Protein AF-A0A8R1E163-F1 (afdb_monomer)

Structure (mmCIF, N/CA/C/O backbone):
data_AF-A0A8R1E163-F1
#
_entry.id   AF-A0A8R1E163-F1
#
loop_
_atom_site.group_PDB
_atom_site.id
_atom_site.type_symbol
_atom_site.label_atom_id
_atom_site.label_alt_id
_atom_site.label_comp_id
_atom_site.label_asym_id
_atom_site.label_entity_id
_atom_site.label_seq_id
_atom_site.pdbx_PDB_ins_code
_atom_site.Cartn_x
_atom_site.Cartn_y
_atom_site.Cartn_z
_atom_site.occupancy
_atom_site.B_iso_or_equiv
_atom_site.auth_seq_id
_atom_site.auth_comp_id
_atom_site.auth_asym_id
_atom_site.auth_atom_id
_atom_site.pdbx_PDB_model_num
ATOM 1 N N . MET A 1 1 ? 19.065 4.114 -21.365 1.00 81.62 1 MET A N 1
ATOM 2 C CA . MET A 1 1 ? 19.667 2.771 -21.205 1.00 81.62 1 MET A CA 1
ATOM 3 C C . MET A 1 1 ? 21.085 2.785 -21.767 1.00 81.62 1 MET A C 1
ATOM 5 O O . MET A 1 1 ? 21.295 3.406 -22.798 1.00 81.62 1 MET A O 1
ATOM 9 N N . GLN A 1 2 ? 22.058 2.151 -21.101 1.00 85.06 2 GLN A N 1
ATOM 10 C CA . GLN A 1 2 ? 23.440 2.041 -21.594 1.00 85.06 2 GLN A CA 1
ATOM 11 C C . GLN A 1 2 ? 23.715 0.605 -22.049 1.00 85.06 2 GLN A C 1
ATOM 13 O O . GLN A 1 2 ? 23.438 -0.336 -21.310 1.00 85.06 2 GLN A O 1
ATOM 18 N N . THR A 1 3 ? 24.252 0.441 -23.257 1.00 85.94 3 THR A N 1
ATOM 19 C CA . THR A 1 3 ? 24.539 -0.866 -23.863 1.00 85.94 3 THR A CA 1
ATOM 20 C C . THR A 1 3 ? 25.921 -0.877 -24.502 1.00 85.94 3 THR A C 1
ATOM 22 O O . THR A 1 3 ? 26.308 0.079 -25.170 1.00 85.94 3 THR A O 1
ATOM 25 N N . ASN A 1 4 ? 26.659 -1.968 -24.298 1.00 89.50 4 ASN A N 1
ATOM 26 C CA . ASN A 1 4 ? 27.913 -2.230 -24.997 1.00 89.50 4 ASN A CA 1
ATOM 27 C C . ASN A 1 4 ? 27.590 -3.088 -26.215 1.00 89.50 4 ASN A C 1
ATOM 29 O O . ASN A 1 4 ? 27.136 -4.222 -26.059 1.00 89.50 4 ASN A O 1
ATOM 33 N N . VAL A 1 5 ? 27.804 -2.549 -27.409 1.00 87.62 5 VAL A N 1
ATOM 34 C CA . VAL A 1 5 ? 27.461 -3.224 -28.660 1.00 87.62 5 VAL A CA 1
ATOM 35 C C . VAL A 1 5 ? 28.627 -3.208 -29.639 1.00 87.62 5 VAL A C 1
ATOM 37 O O . VAL A 1 5 ? 29.526 -2.373 -29.563 1.00 87.62 5 VAL A O 1
ATOM 40 N N . TRP A 1 6 ? 28.609 -4.179 -30.545 1.00 90.50 6 TRP A N 1
ATOM 41 C CA . TRP A 1 6 ? 29.617 -4.381 -31.581 1.00 90.50 6 TRP A CA 1
ATOM 42 C C . TRP A 1 6 ? 28.892 -4.363 -32.931 1.00 90.50 6 TRP A C 1
ATOM 44 O O . TRP A 1 6 ? 28.583 -5.429 -33.474 1.00 90.50 6 TRP A O 1
ATOM 54 N N . PRO A 1 7 ? 28.498 -3.174 -33.429 1.00 89.25 7 PRO A N 1
ATOM 55 C CA . PRO A 1 7 ? 27.831 -3.054 -34.717 1.00 89.25 7 PRO A CA 1
ATOM 56 C C . PRO A 1 7 ? 28.708 -3.673 -35.802 1.00 89.25 7 PRO A C 1
ATOM 58 O O . PRO A 1 7 ? 29.856 -3.285 -35.989 1.00 89.25 7 PRO A O 1
ATOM 61 N N . THR A 1 8 ? 28.165 -4.672 -36.490 1.00 91.50 8 THR A N 1
ATOM 62 C CA . THR A 1 8 ? 28.863 -5.368 -37.570 1.00 91.50 8 THR A CA 1
ATOM 63 C C . THR A 1 8 ? 28.396 -4.783 -38.890 1.00 91.50 8 THR A C 1
ATOM 65 O O . THR A 1 8 ? 27.262 -5.012 -39.303 1.00 91.50 8 THR A O 1
ATOM 68 N N . MET A 1 9 ? 29.262 -4.006 -39.531 1.00 91.56 9 MET A N 1
ATOM 69 C CA . MET A 1 9 ? 28.992 -3.367 -40.814 1.00 91.56 9 MET A CA 1
ATOM 70 C C . MET A 1 9 ? 29.734 -4.117 -41.911 1.00 91.56 9 MET A C 1
ATOM 72 O O . MET A 1 9 ? 30.942 -4.336 -41.810 1.00 91.56 9 MET A O 1
ATOM 76 N N . LYS A 1 10 ? 29.000 -4.506 -42.955 1.00 94.19 10 LYS A N 1
ATOM 77 C CA . LYS A 1 10 ? 29.550 -5.126 -44.157 1.00 94.19 10 LYS A CA 1
ATOM 78 C C . LYS A 1 10 ? 29.045 -4.372 -45.381 1.00 94.19 10 LYS A C 1
ATOM 80 O O . LYS A 1 10 ? 27.839 -4.206 -45.536 1.00 94.19 10 LYS A O 1
ATOM 85 N N . TRP A 1 11 ? 29.958 -3.932 -46.232 1.00 95.25 11 TRP A N 1
ATOM 86 C CA . TRP A 1 11 ? 29.644 -3.317 -47.522 1.00 95.25 11 TRP A CA 1
ATOM 87 C C . TRP A 1 11 ? 30.667 -3.765 -48.567 1.00 95.25 11 TRP A C 1
ATOM 89 O O . TRP A 1 11 ? 31.650 -4.420 -48.225 1.00 95.25 11 TRP A O 1
ATOM 99 N N . ASN A 1 12 ? 30.419 -3.458 -49.838 1.00 95.19 12 ASN A N 1
ATOM 100 C CA . ASN A 1 12 ? 31.335 -3.765 -50.933 1.00 95.19 12 ASN A CA 1
ATOM 101 C C . ASN A 1 12 ? 31.800 -2.453 -51.577 1.00 95.19 12 ASN A C 1
ATOM 103 O O . ASN A 1 12 ? 30.969 -1.600 -51.894 1.00 95.19 12 ASN A O 1
ATOM 107 N N . ASP A 1 13 ? 33.111 -2.289 -51.736 1.00 95.00 13 ASP A N 1
ATOM 108 C CA . ASP A 1 13 ? 33.732 -1.146 -52.401 1.00 95.00 13 ASP A CA 1
ATOM 109 C C . ASP A 1 13 ? 34.501 -1.630 -53.636 1.00 95.00 13 ASP A C 1
ATOM 111 O O . ASP A 1 13 ? 35.469 -2.389 -53.546 1.00 95.00 13 ASP A O 1
ATOM 115 N N . TYR A 1 14 ? 34.063 -1.179 -54.812 1.00 93.00 14 TYR A N 1
ATOM 116 C CA . TYR A 1 14 ? 34.656 -1.568 -56.089 1.00 93.00 14 TYR A CA 1
ATOM 117 C C . TYR A 1 14 ? 36.073 -1.009 -56.289 1.00 93.00 14 TYR A C 1
ATOM 119 O O . TYR A 1 14 ? 36.818 -1.537 -57.110 1.00 93.00 14 TYR A O 1
ATOM 127 N N . GLN A 1 15 ? 36.462 0.046 -55.562 1.00 93.50 15 GLN A N 1
ATOM 128 C CA . GLN A 1 15 ? 37.801 0.639 -55.656 1.00 93.50 15 GLN A CA 1
ATOM 129 C C . GLN A 1 15 ? 38.855 -0.163 -54.884 1.00 93.50 15 GLN A C 1
ATOM 131 O O . GLN A 1 15 ? 40.047 -0.022 -55.145 1.00 93.50 15 GLN A O 1
ATOM 136 N N . MET A 1 16 ? 38.422 -1.012 -53.950 1.00 92.75 16 MET A N 1
ATOM 137 C CA . MET A 1 16 ? 39.281 -1.804 -53.068 1.00 92.75 16 MET A CA 1
ATOM 138 C C . MET A 1 16 ? 39.412 -3.260 -53.538 1.00 92.75 16 MET A C 1
ATOM 140 O O . MET A 1 16 ? 39.571 -4.167 -52.726 1.00 92.75 16 MET A O 1
ATOM 144 N N . GLN A 1 17 ? 39.335 -3.493 -54.850 1.00 94.38 17 GLN A N 1
ATOM 145 C CA . GLN A 1 17 ? 39.504 -4.810 -55.467 1.00 94.38 17 GLN A CA 1
ATOM 146 C C . GLN A 1 17 ? 40.918 -4.964 -56.027 1.00 94.38 17 GLN A C 1
ATOM 148 O O . GLN A 1 17 ? 41.455 -4.042 -56.641 1.00 94.38 17 GLN A O 1
ATOM 153 N N . TRP A 1 18 ? 41.519 -6.138 -55.843 1.00 94.38 18 TRP A N 1
ATOM 154 C CA . TRP A 1 18 ? 42.817 -6.472 -56.432 1.00 94.38 18 TRP A CA 1
ATOM 155 C C . TRP A 1 18 ? 42.900 -7.961 -56.763 1.00 94.38 18 TRP A C 1
ATOM 157 O O . TRP A 1 18 ? 42.183 -8.782 -56.186 1.00 94.38 18 TRP A O 1
ATOM 167 N N . ASP A 1 19 ? 43.791 -8.321 -57.686 1.00 95.31 19 ASP A N 1
ATOM 168 C CA . ASP A 1 19 ? 44.101 -9.720 -57.969 1.00 95.31 19 ASP A CA 1
ATOM 169 C C . ASP A 1 19 ? 45.178 -10.214 -56.984 1.00 95.31 19 ASP A C 1
ATOM 171 O O . ASP A 1 19 ? 46.298 -9.696 -56.988 1.00 95.31 19 ASP A O 1
ATOM 175 N N . PRO A 1 20 ? 44.898 -11.221 -56.131 1.00 95.69 20 PRO A N 1
ATOM 176 C CA . PRO A 1 20 ? 45.897 -11.774 -55.221 1.00 95.69 20 PRO A CA 1
ATOM 177 C C . PRO A 1 20 ? 47.155 -12.290 -55.930 1.00 95.69 20 PRO A C 1
ATOM 179 O O . PRO A 1 20 ? 48.213 -12.342 -55.309 1.00 95.69 20 PRO A O 1
ATOM 182 N N . THR A 1 21 ? 47.069 -12.686 -57.204 1.00 95.12 21 THR A N 1
ATOM 183 C CA . THR A 1 21 ? 48.228 -13.199 -57.951 1.00 95.12 21 THR A CA 1
ATOM 184 C C . THR A 1 21 ? 49.280 -12.124 -58.233 1.00 95.12 21 THR A C 1
ATOM 186 O O . THR A 1 21 ? 50.464 -12.449 -58.311 1.00 95.12 21 THR A O 1
ATOM 189 N N . GLU A 1 22 ? 48.883 -10.850 -58.290 1.00 94.62 22 GLU A N 1
ATOM 190 C CA . GLU A 1 22 ? 49.790 -9.711 -58.488 1.00 94.62 22 GLU A CA 1
ATOM 191 C C . GLU A 1 22 ? 50.466 -9.253 -57.183 1.00 94.62 22 GLU A C 1
ATOM 193 O O . GLU A 1 22 ? 51.502 -8.588 -57.215 1.00 94.62 22 GLU A O 1
ATOM 198 N N . PHE A 1 23 ? 49.914 -9.642 -56.028 1.00 92.94 23 PHE A N 1
ATOM 199 C CA . PHE A 1 23 ? 50.329 -9.183 -54.699 1.00 92.94 23 PHE A CA 1
ATOM 200 C C . PHE A 1 23 ? 50.666 -10.349 -53.758 1.00 92.94 23 PHE A C 1
ATOM 202 O O . PHE A 1 23 ? 50.176 -10.406 -52.632 1.00 92.94 23 PHE A O 1
ATOM 209 N N . ASP A 1 24 ? 51.489 -11.296 -54.219 1.00 92.44 24 ASP A N 1
ATOM 210 C CA . ASP A 1 24 ? 52.037 -12.403 -53.405 1.00 92.44 24 ASP A CA 1
ATOM 211 C C . ASP A 1 24 ? 50.968 -13.239 -52.662 1.00 92.44 24 ASP A C 1
ATOM 213 O O . ASP A 1 24 ? 51.139 -13.690 -51.531 1.00 92.44 24 ASP A O 1
ATOM 217 N N . GLY A 1 25 ? 49.798 -13.417 -53.281 1.00 93.44 25 GLY A N 1
ATOM 218 C CA . GLY A 1 25 ? 48.688 -14.187 -52.723 1.00 93.44 25 GLY A CA 1
ATOM 219 C C . GLY A 1 25 ? 47.929 -13.500 -51.582 1.00 93.44 25 GLY A C 1
ATOM 220 O O . GLY A 1 25 ? 47.121 -14.159 -50.921 1.00 93.44 25 GLY A O 1
ATOM 221 N N . ILE A 1 26 ? 48.139 -12.202 -51.335 1.00 94.81 26 ILE A N 1
ATOM 222 C CA . ILE A 1 26 ? 47.440 -11.459 -50.278 1.00 94.81 26 ILE A CA 1
ATOM 223 C C . ILE A 1 26 ? 45.947 -11.365 -50.612 1.00 94.81 26 ILE A C 1
ATOM 225 O O . ILE A 1 26 ? 45.551 -10.757 -51.602 1.00 94.81 26 ILE A O 1
ATOM 229 N N . ARG A 1 27 ? 45.100 -11.951 -49.758 1.00 93.56 27 ARG A N 1
ATOM 230 C CA . ARG A 1 27 ? 43.632 -11.953 -49.921 1.00 93.56 27 ARG A CA 1
ATOM 231 C C . ARG A 1 27 ? 42.898 -10.975 -49.018 1.00 93.56 27 ARG A C 1
ATOM 233 O O . ARG A 1 27 ? 41.779 -10.595 -49.333 1.00 93.56 27 ARG A O 1
ATOM 240 N N . THR A 1 28 ? 43.503 -10.598 -47.897 1.00 95.44 28 THR A N 1
ATOM 241 C CA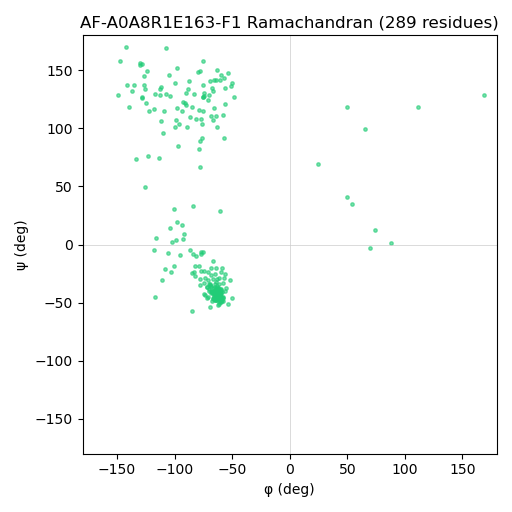 . THR A 1 28 ? 42.879 -9.726 -46.901 1.00 95.44 28 THR A CA 1
ATOM 242 C C . THR A 1 28 ? 43.898 -8.759 -46.334 1.00 95.44 28 THR A C 1
ATOM 244 O O . THR A 1 28 ? 44.999 -9.177 -45.969 1.00 95.44 28 THR A O 1
ATOM 247 N N . ILE A 1 29 ? 43.507 -7.502 -46.171 1.00 95.12 29 ILE A N 1
ATOM 248 C CA . ILE A 1 29 ? 44.323 -6.468 -45.537 1.00 95.12 29 ILE A CA 1
ATOM 249 C C . ILE A 1 29 ? 43.528 -5.776 -44.428 1.00 95.12 29 ILE A C 1
ATOM 251 O O . ILE A 1 29 ? 42.298 -5.779 -44.418 1.00 95.12 29 ILE A O 1
ATOM 255 N N . ARG A 1 30 ? 44.238 -5.199 -43.455 1.00 95.88 30 ARG A N 1
ATOM 256 C CA . ARG A 1 30 ? 43.641 -4.372 -42.399 1.00 95.88 30 ARG A CA 1
ATOM 257 C C . ARG A 1 30 ? 44.034 -2.933 -42.639 1.00 95.88 30 ARG A C 1
ATOM 259 O O . ARG A 1 30 ? 45.214 -2.604 -42.536 1.00 95.88 30 ARG A O 1
ATOM 266 N N . VAL A 1 31 ? 43.051 -2.097 -42.931 1.00 95.06 31 VAL A N 1
ATOM 267 C CA . VAL A 1 31 ? 43.278 -0.696 -43.270 1.00 95.06 31 VAL A CA 1
ATOM 268 C C . VAL A 1 31 ? 42.726 0.191 -42.150 1.00 95.06 31 VAL A C 1
ATOM 270 O O . VAL A 1 31 ? 41.638 -0.085 -41.631 1.00 95.06 31 VAL A O 1
ATOM 273 N N . PRO A 1 32 ? 43.469 1.226 -41.726 1.00 95.00 32 PRO A N 1
ATOM 274 C CA . PRO A 1 32 ? 42.953 2.236 -40.816 1.00 95.00 32 PRO A CA 1
ATOM 275 C C . PRO A 1 32 ? 41.690 2.934 -41.366 1.00 95.00 32 PRO A C 1
ATOM 277 O O . PRO A 1 32 ? 41.603 3.185 -42.571 1.00 95.00 32 PRO A O 1
ATOM 280 N N . PRO A 1 33 ? 40.715 3.265 -40.502 1.00 91.00 33 PRO A N 1
ATOM 281 C CA . PRO A 1 33 ? 39.429 3.844 -40.900 1.00 91.00 33 PRO A CA 1
ATOM 282 C C . PRO A 1 33 ? 39.535 5.235 -41.552 1.00 91.00 33 PRO A C 1
ATOM 284 O O . PRO A 1 33 ? 38.637 5.634 -42.276 1.00 91.00 33 PRO A O 1
ATOM 287 N N . ASP A 1 34 ? 40.631 5.968 -41.346 1.00 91.50 34 ASP A N 1
ATOM 288 C CA . ASP A 1 34 ? 40.903 7.282 -41.952 1.00 91.50 34 ASP A CA 1
ATOM 289 C C . ASP A 1 34 ? 41.362 7.212 -43.421 1.00 91.50 34 ASP A C 1
ATOM 291 O O . ASP A 1 34 ? 41.501 8.244 -44.079 1.00 91.50 34 ASP A O 1
ATOM 295 N N . LYS A 1 35 ? 41.636 6.008 -43.938 1.00 92.44 35 LYS A N 1
ATOM 296 C CA . LYS A 1 35 ? 42.145 5.779 -45.303 1.00 92.44 35 LYS A CA 1
ATOM 297 C C . LYS A 1 35 ? 41.106 5.213 -46.260 1.00 92.44 35 LYS A C 1
ATOM 299 O O . LYS A 1 35 ? 41.394 5.083 -47.447 1.00 92.44 35 LYS A O 1
ATOM 304 N N . VAL A 1 36 ? 39.935 4.856 -45.749 1.00 93.06 36 VAL A N 1
ATOM 305 C CA . VAL A 1 36 ? 38.862 4.220 -46.509 1.00 93.06 36 VAL A CA 1
ATOM 306 C C . VAL A 1 36 ? 37.557 4.957 -46.262 1.00 93.06 36 VAL A C 1
ATOM 308 O O . VAL A 1 36 ? 37.385 5.598 -45.228 1.00 93.06 36 VAL A O 1
ATOM 311 N N . TRP A 1 37 ? 36.633 4.879 -47.213 1.00 92.81 37 TRP A N 1
ATOM 312 C CA . TRP A 1 37 ? 35.284 5.380 -46.993 1.00 92.81 37 TRP A CA 1
ATOM 313 C C . TRP A 1 37 ? 34.554 4.493 -45.971 1.00 92.81 37 TRP A C 1
ATOM 315 O O . TRP A 1 37 ? 34.706 3.270 -45.984 1.00 92.81 37 TRP A O 1
ATOM 325 N N . LEU A 1 38 ? 33.774 5.112 -45.083 1.00 91.25 38 LEU A N 1
ATOM 326 C CA . LEU A 1 38 ? 32.988 4.437 -44.051 1.00 91.25 38 LEU A CA 1
ATOM 327 C C . LEU A 1 38 ? 31.522 4.880 -44.131 1.00 91.25 38 LEU A C 1
ATOM 329 O O . LEU A 1 38 ? 31.263 6.053 -44.406 1.00 91.25 38 LEU A O 1
ATOM 333 N N . PRO A 1 39 ? 30.563 3.984 -43.845 1.00 89.31 39 PRO A N 1
ATOM 334 C CA . PRO A 1 39 ? 29.166 4.364 -43.708 1.00 89.31 39 PRO A CA 1
ATOM 335 C C . PRO A 1 39 ? 28.914 5.077 -42.369 1.00 89.31 39 PRO A C 1
ATOM 337 O O . PRO A 1 39 ? 29.197 4.538 -41.296 1.00 89.31 39 PRO A O 1
ATOM 340 N N . ASP A 1 40 ? 28.306 6.262 -42.429 1.00 85.38 40 ASP A N 1
ATOM 341 C CA . ASP A 1 40 ? 27.919 7.044 -41.251 1.00 85.38 40 ASP A CA 1
ATOM 342 C C . ASP A 1 40 ? 26.620 6.499 -40.632 1.00 85.38 40 ASP A C 1
ATOM 344 O O . ASP A 1 40 ? 25.520 6.996 -40.879 1.00 85.38 40 ASP A O 1
ATOM 348 N N . ILE A 1 41 ? 26.736 5.444 -39.822 1.00 83.56 41 ILE A N 1
ATOM 349 C CA . ILE A 1 41 ? 25.610 4.858 -39.081 1.00 83.56 41 ILE A CA 1
ATOM 350 C C . ILE A 1 41 ? 25.613 5.393 -37.647 1.00 83.56 41 ILE A C 1
ATOM 352 O O . ILE A 1 41 ? 26.539 5.144 -36.873 1.00 83.56 41 ILE A O 1
ATOM 356 N N . VAL A 1 42 ? 24.546 6.104 -37.276 1.00 84.19 42 VAL A N 1
ATOM 357 C CA . VAL A 1 42 ? 24.406 6.750 -35.963 1.00 84.19 42 VAL A CA 1
ATOM 358 C C . VAL A 1 42 ? 23.143 6.305 -35.232 1.00 84.19 42 VAL A C 1
ATOM 360 O O . VAL A 1 42 ? 22.112 6.009 -35.835 1.00 84.19 42 VAL A O 1
ATOM 363 N N . LEU A 1 43 ? 23.210 6.288 -33.899 1.00 82.62 43 LEU A N 1
ATOM 364 C CA . LEU A 1 43 ? 22.052 6.012 -33.055 1.00 82.62 43 LEU A CA 1
ATOM 365 C C . LEU A 1 43 ? 21.150 7.249 -32.978 1.00 82.62 43 LEU A C 1
ATOM 367 O O . LEU A 1 43 ? 21.491 8.217 -32.301 1.00 82.62 43 LEU A O 1
ATOM 371 N N . PHE A 1 44 ? 19.984 7.205 -33.623 1.00 81.44 44 PHE A N 1
ATOM 372 C CA . PHE A 1 44 ? 19.049 8.336 -33.635 1.00 81.44 44 PHE A CA 1
ATOM 373 C C . PHE A 1 44 ? 18.508 8.682 -32.239 1.00 81.44 44 PHE A C 1
ATOM 375 O O . PHE A 1 44 ? 18.466 9.846 -31.855 1.00 81.44 44 PHE A O 1
ATOM 382 N N . ASN A 1 45 ? 18.142 7.676 -31.439 1.00 81.88 45 ASN A N 1
ATOM 383 C CA . ASN A 1 45 ? 17.595 7.877 -30.095 1.00 81.88 45 ASN A CA 1
ATOM 384 C C . ASN A 1 45 ? 18.683 8.048 -29.021 1.00 81.88 45 ASN A C 1
ATOM 386 O O . ASN A 1 45 ? 18.502 7.605 -27.891 1.00 81.88 45 ASN A O 1
ATOM 390 N N . ASN A 1 46 ? 19.824 8.648 -29.347 1.00 81.62 46 ASN A N 1
ATOM 391 C CA . ASN A 1 46 ? 20.899 8.864 -28.385 1.00 81.62 46 ASN A CA 1
ATOM 392 C C . ASN A 1 46 ? 20.497 9.878 -27.297 1.00 81.62 46 ASN A C 1
ATOM 394 O O . ASN A 1 46 ? 19.953 10.939 -27.592 1.00 81.62 46 ASN A O 1
ATOM 398 N N . ALA A 1 47 ? 20.785 9.560 -26.036 1.00 78.31 47 ALA A N 1
ATOM 399 C CA . ALA A 1 47 ? 20.519 10.422 -24.884 1.00 78.31 47 ALA A CA 1
ATOM 400 C C . ALA A 1 47 ? 21.638 11.446 -24.618 1.00 78.31 47 ALA A C 1
ATOM 402 O O . ALA A 1 47 ? 21.380 12.487 -24.022 1.00 78.31 47 ALA A O 1
ATOM 403 N N . ASP A 1 48 ? 22.870 11.159 -25.055 1.00 77.50 48 ASP A N 1
ATOM 404 C CA . ASP A 1 48 ? 24.070 11.945 -24.717 1.00 77.50 48 ASP A CA 1
ATOM 405 C C . ASP A 1 48 ? 24.438 12.995 -25.784 1.00 77.50 48 ASP A C 1
ATOM 407 O O . ASP A 1 48 ? 25.344 13.798 -25.573 1.00 77.50 48 ASP A O 1
ATOM 411 N N . GLY A 1 49 ? 23.791 12.978 -26.957 1.00 71.12 49 GLY A N 1
ATOM 412 C CA . GLY A 1 49 ? 24.079 13.895 -28.073 1.00 71.12 49 GLY A CA 1
ATOM 413 C C . GLY A 1 49 ? 25.428 13.677 -28.784 1.00 71.12 49 GLY A C 1
ATOM 414 O O . GLY A 1 49 ? 25.700 14.342 -29.780 1.00 71.12 49 GLY A O 1
ATOM 415 N N . ASN A 1 50 ? 26.263 12.739 -28.320 1.00 73.31 50 ASN A N 1
ATOM 416 C CA . ASN A 1 50 ? 27.495 12.321 -28.994 1.00 73.31 50 ASN A CA 1
ATOM 417 C C . ASN A 1 50 ? 27.248 11.066 -29.842 1.00 73.31 50 ASN A C 1
ATOM 419 O O . ASN A 1 50 ? 27.134 9.965 -29.305 1.00 73.31 50 ASN A O 1
ATOM 423 N N . TYR A 1 51 ? 27.144 11.245 -31.157 1.00 71.88 51 TYR A N 1
ATOM 424 C CA . TYR A 1 51 ? 26.795 10.186 -32.110 1.00 71.88 51 TYR A CA 1
ATOM 425 C C . TYR A 1 51 ? 27.992 9.365 -32.608 1.00 71.88 51 TYR A C 1
ATOM 427 O O . TYR A 1 51 ? 27.799 8.403 -33.347 1.00 71.88 51 TYR A O 1
ATOM 435 N N . LEU A 1 52 ? 29.217 9.734 -32.224 1.00 71.81 52 LEU A N 1
ATOM 436 C CA . LEU A 1 52 ? 30.426 9.068 -32.696 1.00 71.81 52 LEU A CA 1
ATOM 437 C C . LEU A 1 52 ? 30.686 7.761 -31.936 1.00 71.81 52 LEU A C 1
ATOM 439 O O . LEU A 1 52 ? 30.397 7.628 -30.745 1.00 71.81 52 LEU A O 1
ATOM 443 N N . VAL A 1 53 ? 31.284 6.798 -32.638 1.00 69.00 53 VAL A N 1
ATOM 444 C CA . VAL A 1 53 ? 31.753 5.533 -32.059 1.00 69.00 53 VAL A CA 1
ATOM 445 C C . VAL A 1 53 ? 32.874 5.776 -31.048 1.00 69.00 53 VAL A C 1
ATOM 447 O O . VAL A 1 53 ? 33.742 6.624 -31.246 1.00 69.00 53 VAL A O 1
ATOM 450 N N . SER A 1 54 ? 32.868 5.007 -29.953 1.00 74.12 54 SER A N 1
ATOM 451 C CA . SER A 1 54 ? 33.834 5.154 -28.854 1.00 74.12 54 SER A CA 1
ATOM 452 C C . SER A 1 54 ? 35.265 4.798 -29.266 1.00 74.12 54 SER A C 1
ATOM 454 O O . SER A 1 54 ? 36.216 5.343 -28.710 1.00 74.12 54 SER A O 1
ATOM 456 N N . PHE A 1 55 ? 35.424 3.887 -30.229 1.00 83.06 55 PHE A N 1
ATOM 457 C CA . PHE A 1 55 ? 36.720 3.486 -30.763 1.00 83.06 55 PHE A CA 1
ATOM 458 C C . PHE A 1 55 ? 36.601 3.076 -32.234 1.00 83.06 55 PHE A C 1
ATOM 460 O O . PHE A 1 55 ? 35.783 2.228 -32.590 1.00 83.06 55 PHE A O 1
ATOM 467 N N . TYR A 1 56 ? 37.457 3.647 -33.081 1.00 86.31 56 TYR A N 1
ATOM 468 C CA . TYR A 1 56 ? 37.528 3.322 -34.502 1.00 86.31 56 TYR A CA 1
ATOM 469 C C . TYR A 1 56 ? 38.506 2.159 -34.717 1.00 86.31 56 TYR A C 1
ATOM 471 O O . TYR A 1 56 ? 39.722 2.341 -34.698 1.00 86.31 56 TYR A O 1
ATOM 479 N N . SER A 1 57 ? 37.981 0.944 -34.890 1.00 90.75 57 SER A N 1
ATOM 480 C CA . SER A 1 57 ? 38.788 -0.233 -35.230 1.00 90.75 57 SER A CA 1
ATOM 481 C C . SER A 1 57 ? 39.225 -0.216 -36.697 1.00 90.75 57 SER A C 1
ATOM 483 O O . SER A 1 57 ? 38.546 0.374 -37.537 1.00 90.75 57 SER A O 1
ATOM 485 N N . ASN A 1 58 ? 40.296 -0.943 -37.025 1.00 94.75 58 ASN A N 1
ATOM 486 C CA . ASN A 1 58 ? 40.687 -1.174 -38.418 1.00 94.75 58 ASN A CA 1
ATOM 487 C C . ASN A 1 58 ? 39.575 -1.894 -39.195 1.00 94.75 58 ASN A C 1
ATOM 489 O O . ASN A 1 58 ? 38.885 -2.760 -38.646 1.00 94.75 58 ASN A O 1
ATOM 493 N N . VAL A 1 59 ? 39.447 -1.558 -40.476 1.00 95.06 59 VAL A N 1
ATOM 494 C CA . VAL A 1 59 ? 38.544 -2.221 -41.419 1.00 95.06 59 VAL A CA 1
ATOM 495 C C . VAL A 1 59 ? 39.277 -3.402 -42.042 1.00 95.06 59 VAL A C 1
ATOM 497 O O . VAL A 1 59 ? 40.439 -3.284 -42.440 1.00 95.06 59 VAL A O 1
ATOM 500 N N . VAL A 1 60 ? 38.619 -4.555 -42.098 1.00 96.06 60 VAL A N 1
ATOM 501 C CA . VAL A 1 60 ? 39.125 -5.729 -42.812 1.00 96.06 60 VAL A CA 1
ATOM 502 C C . VAL A 1 60 ? 38.612 -5.649 -44.241 1.00 96.06 60 VAL A C 1
ATOM 504 O O . VAL A 1 60 ? 37.404 -5.616 -44.450 1.00 96.06 60 VAL A O 1
ATOM 507 N N . VAL A 1 61 ? 39.525 -5.601 -45.204 1.00 96.44 61 VAL A N 1
ATOM 508 C CA . VAL A 1 61 ? 39.216 -5.523 -46.634 1.00 96.44 61 VAL A CA 1
ATOM 509 C C . VAL A 1 61 ? 39.649 -6.828 -47.288 1.00 96.44 61 VAL A C 1
ATOM 511 O O . VAL A 1 61 ? 40.784 -7.265 -47.089 1.00 96.44 61 VAL A O 1
ATOM 514 N N . GLU A 1 62 ? 38.756 -7.456 -48.041 1.00 96.44 62 GLU A N 1
ATOM 515 C CA . GLU A 1 62 ? 39.016 -8.647 -48.848 1.00 96.44 62 GLU A CA 1
ATOM 516 C C . GLU A 1 62 ? 39.273 -8.269 -50.314 1.00 96.44 62 GLU A C 1
ATOM 518 O O . GLU A 1 62 ? 38.751 -7.273 -50.805 1.00 96.44 62 GLU A O 1
ATOM 523 N N . HIS A 1 63 ? 40.055 -9.078 -51.032 1.00 94.75 63 HIS A N 1
ATOM 524 C CA . HIS A 1 63 ? 40.448 -8.825 -52.426 1.00 94.75 63 HIS A CA 1
ATOM 525 C C . HIS A 1 63 ? 39.269 -8.700 -53.410 1.00 94.75 63 HIS A C 1
ATOM 527 O O . HIS A 1 63 ? 39.408 -8.138 -54.494 1.00 94.75 63 HIS A O 1
ATOM 533 N N . THR A 1 64 ? 38.105 -9.230 -53.032 1.00 94.50 64 THR A N 1
ATOM 534 C CA . THR A 1 64 ? 36.822 -9.142 -53.746 1.00 94.50 64 THR A CA 1
ATOM 535 C C . THR A 1 64 ? 36.151 -7.767 -53.619 1.00 94.50 64 THR A C 1
ATOM 537 O O . THR A 1 64 ? 35.130 -7.525 -54.264 1.00 94.50 64 THR A O 1
ATOM 540 N N . GLY A 1 65 ? 36.700 -6.866 -52.797 1.00 92.62 65 GLY A N 1
ATOM 541 C CA . GLY A 1 65 ? 36.117 -5.565 -52.460 1.00 92.62 65 GLY A CA 1
ATOM 542 C C . GLY A 1 65 ? 35.170 -5.611 -51.258 1.00 92.62 65 GLY A C 1
ATOM 543 O O . GLY A 1 65 ? 34.611 -4.582 -50.886 1.00 92.62 65 GLY A O 1
ATOM 544 N N . ASP A 1 66 ? 34.979 -6.776 -50.630 1.00 96.19 66 ASP A N 1
ATOM 545 C CA . ASP A 1 66 ? 34.180 -6.905 -49.410 1.00 96.19 66 ASP A CA 1
ATOM 546 C C . ASP A 1 66 ? 34.906 -6.268 -48.215 1.00 96.19 66 ASP A C 1
ATOM 548 O O . ASP A 1 66 ? 36.032 -6.628 -47.866 1.00 96.19 66 ASP A O 1
ATOM 552 N N . MET A 1 67 ? 34.231 -5.331 -47.552 1.00 95.12 67 MET A N 1
ATOM 553 C CA . MET A 1 67 ? 34.732 -4.601 -46.391 1.00 95.12 67 MET A CA 1
ATOM 554 C C . MET A 1 67 ? 33.936 -4.985 -45.143 1.00 95.12 67 MET A C 1
ATOM 556 O O . MET A 1 67 ? 32.705 -5.019 -45.162 1.00 95.12 67 MET A O 1
ATOM 560 N N . LEU A 1 68 ? 34.636 -5.264 -44.043 1.00 95.12 68 LEU A N 1
ATOM 561 C CA . LEU A 1 68 ? 34.065 -5.603 -42.741 1.00 95.12 68 LEU A CA 1
ATOM 562 C C . LEU A 1 68 ? 34.609 -4.660 -41.667 1.00 95.12 68 LEU A C 1
ATOM 564 O O . LEU A 1 68 ? 35.815 -4.620 -41.405 1.00 95.12 68 LEU A O 1
ATOM 568 N N . TRP A 1 69 ? 33.707 -3.956 -40.988 1.00 94.44 69 TRP A N 1
ATOM 569 C CA . TRP A 1 69 ? 34.040 -3.048 -39.896 1.00 94.44 69 TRP A CA 1
ATOM 570 C C . TRP A 1 69 ? 33.206 -3.356 -38.653 1.00 94.44 69 TRP A C 1
ATOM 572 O O . TRP A 1 69 ? 31.979 -3.430 -38.715 1.00 94.44 69 TRP A O 1
ATOM 582 N N . VAL A 1 70 ? 33.888 -3.556 -37.520 1.00 93.00 70 VAL A N 1
ATOM 583 C CA . VAL A 1 70 ? 33.265 -3.917 -36.236 1.00 93.00 70 VAL A CA 1
ATOM 584 C C . VAL A 1 70 ? 33.845 -3.055 -35.106 1.00 93.00 70 VAL A C 1
ATOM 586 O O . VAL A 1 70 ? 34.670 -3.535 -34.321 1.00 93.00 70 VAL A O 1
ATOM 589 N N . PRO A 1 71 ? 33.469 -1.766 -35.022 1.00 92.12 71 PRO A N 1
ATOM 590 C CA . PRO A 1 71 ? 33.921 -0.893 -33.948 1.00 92.12 71 PRO A CA 1
ATOM 591 C C . PRO A 1 71 ? 33.174 -1.212 -32.642 1.00 92.12 71 PRO A C 1
ATOM 593 O O . PRO A 1 71 ? 31.954 -1.386 -32.662 1.00 92.12 71 PRO A O 1
ATOM 596 N N . PRO A 1 72 ? 33.846 -1.261 -31.480 1.00 90.69 72 PRO A N 1
ATOM 597 C CA . PRO A 1 72 ? 33.153 -1.358 -30.203 1.00 90.69 72 PRO A CA 1
ATOM 598 C C . PRO A 1 72 ? 32.526 -0.001 -29.847 1.00 90.69 72 PRO A C 1
ATOM 600 O O . PRO A 1 72 ? 33.199 1.035 -29.837 1.00 90.69 72 PRO A O 1
ATOM 603 N N . ALA A 1 73 ? 31.232 -0.009 -29.532 1.00 85.81 73 ALA A N 1
ATOM 604 C CA . ALA A 1 73 ? 30.464 1.192 -29.224 1.00 85.81 73 ALA A CA 1
ATOM 605 C C . ALA A 1 73 ? 29.741 1.065 -27.879 1.00 85.81 73 ALA A C 1
ATOM 607 O O . ALA A 1 73 ? 29.125 0.040 -27.574 1.00 85.81 73 ALA A O 1
ATOM 608 N N . VAL A 1 74 ? 29.778 2.136 -27.084 1.00 86.69 74 VAL A N 1
ATOM 609 C CA . VAL A 1 74 ? 28.913 2.287 -25.910 1.00 86.69 74 VAL A CA 1
ATOM 610 C C . VAL A 1 74 ? 27.749 3.189 -26.295 1.00 86.69 74 VAL A C 1
ATOM 612 O O . VAL A 1 74 ? 27.889 4.409 -26.347 1.00 86.69 74 VAL A O 1
ATOM 615 N N . TYR A 1 75 ? 26.592 2.591 -26.563 1.00 85.50 75 TYR A N 1
ATOM 616 C CA . TYR A 1 75 ? 25.387 3.334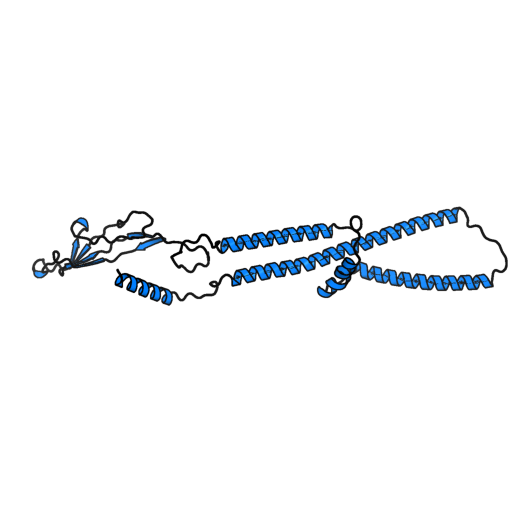 -26.903 1.00 85.50 75 TYR A CA 1
ATOM 617 C C . TYR A 1 75 ? 24.576 3.676 -25.663 1.00 85.50 75 TYR A C 1
ATOM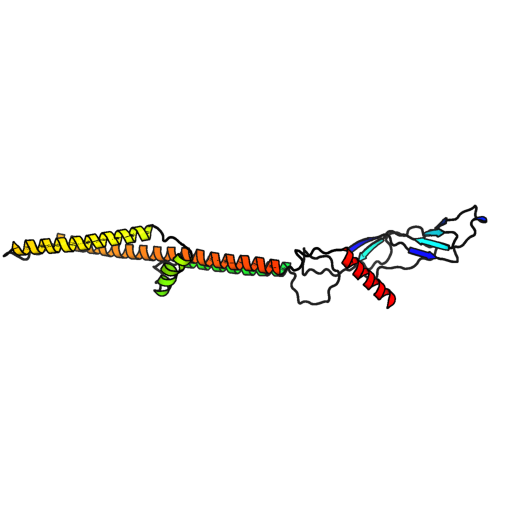 619 O O . TYR A 1 75 ? 24.259 2.811 -24.839 1.00 85.50 75 TYR A O 1
ATOM 627 N N . LYS A 1 76 ? 24.207 4.953 -25.561 1.00 85.75 76 LYS A N 1
ATOM 628 C CA . LYS A 1 76 ? 23.295 5.476 -24.549 1.00 85.75 76 LYS A CA 1
ATOM 629 C C . LYS A 1 76 ? 21.993 5.874 -25.227 1.00 85.75 76 LYS A C 1
ATOM 631 O O . LYS A 1 76 ? 21.884 6.962 -25.774 1.00 85.75 76 LYS A O 1
ATOM 636 N N . SER A 1 77 ? 21.009 4.984 -25.214 1.00 85.25 77 SER A N 1
ATOM 637 C CA . SER A 1 77 ? 19.699 5.248 -25.805 1.00 85.25 77 SER A CA 1
ATOM 638 C C . SER A 1 77 ? 18.753 5.927 -24.813 1.00 85.25 77 SER A C 1
ATOM 640 O O . SER A 1 77 ? 18.706 5.588 -23.624 1.00 85.25 77 SER A O 1
ATOM 642 N N . SER A 1 78 ? 17.967 6.871 -25.312 1.00 79.88 78 SER A N 1
ATOM 643 C CA . SER A 1 78 ? 16.790 7.435 -24.665 1.00 79.88 78 SER A CA 1
ATOM 644 C C . SER A 1 78 ? 15.656 6.423 -24.766 1.00 79.88 78 SER A C 1
ATOM 646 O O . SER A 1 78 ? 15.190 6.099 -25.857 1.00 79.88 78 SER A O 1
ATOM 648 N N . CYS A 1 79 ? 15.215 5.911 -23.622 1.00 74.75 79 CYS A N 1
ATOM 649 C CA . CYS A 1 79 ? 14.047 5.047 -23.511 1.00 74.75 79 CYS A CA 1
ATOM 650 C C . CYS A 1 79 ? 13.098 5.649 -22.475 1.00 74.75 79 CYS A C 1
ATOM 652 O O . CYS A 1 79 ? 13.534 6.059 -21.397 1.00 74.75 79 CYS A O 1
ATOM 654 N N . LEU A 1 80 ? 11.810 5.707 -22.802 1.00 63.66 80 LEU A N 1
ATOM 655 C CA . LEU A 1 80 ? 10.777 6.111 -21.854 1.00 63.66 80 LEU A CA 1
ATOM 656 C C . LEU A 1 80 ? 10.528 4.951 -20.884 1.00 63.66 80 LEU A C 1
ATOM 658 O O . LEU A 1 80 ? 10.325 3.820 -21.327 1.00 63.66 80 LEU A O 1
ATOM 662 N N . ILE A 1 81 ? 10.598 5.234 -19.583 1.00 62.75 81 ILE A N 1
ATOM 663 C CA . ILE A 1 81 ? 10.348 4.258 -18.517 1.00 62.75 81 ILE A CA 1
ATOM 664 C C . ILE A 1 81 ? 8.876 4.353 -18.129 1.00 62.75 81 ILE A C 1
ATOM 666 O O . ILE A 1 81 ? 8.425 5.426 -17.721 1.00 62.75 81 ILE A O 1
ATOM 670 N N . ASP A 1 82 ? 8.157 3.236 -18.224 1.00 56.19 82 ASP A N 1
ATOM 671 C CA . ASP A 1 82 ? 6.816 3.106 -17.663 1.00 56.19 82 ASP A CA 1
ATOM 672 C C . ASP A 1 82 ? 6.891 2.669 -16.200 1.00 56.19 82 ASP A C 1
ATOM 674 O O . ASP A 1 82 ? 7.277 1.550 -15.873 1.00 56.19 82 ASP A O 1
ATOM 678 N N . VAL A 1 83 ? 6.549 3.599 -15.309 1.00 60.59 83 VAL A N 1
ATOM 679 C CA . VAL A 1 83 ? 6.555 3.393 -13.856 1.00 60.59 83 VAL A CA 1
ATOM 680 C C . VAL A 1 83 ? 5.199 2.944 -13.323 1.00 60.59 83 VAL A C 1
ATOM 682 O O . VAL A 1 83 ? 5.038 2.845 -12.104 1.00 60.59 83 VAL A O 1
ATOM 685 N N . GLU A 1 84 ? 4.216 2.689 -14.193 1.00 58.28 84 GLU A N 1
ATOM 686 C CA . GLU A 1 84 ? 2.886 2.289 -13.754 1.00 58.28 84 GLU A CA 1
ATOM 687 C C . GLU A 1 84 ? 2.966 1.017 -12.911 1.00 58.28 84 GLU A C 1
ATOM 689 O O . GLU A 1 84 ? 2.505 1.049 -11.783 1.00 58.28 84 GLU A O 1
ATOM 694 N N . PHE A 1 85 ? 3.661 -0.039 -13.343 1.00 55.50 85 PHE A N 1
ATOM 695 C CA . PHE A 1 85 ? 3.709 -1.330 -12.630 1.00 55.50 85 PHE A CA 1
ATOM 696 C C . PHE A 1 85 ? 5.008 -1.612 -11.866 1.00 55.50 85 PHE A C 1
ATOM 698 O O . PHE A 1 85 ? 5.231 -2.742 -11.428 1.00 55.50 85 PHE A O 1
ATOM 705 N N . PHE A 1 86 ? 5.854 -0.602 -11.663 1.00 55.56 86 PHE A N 1
ATOM 706 C CA . PHE A 1 86 ? 7.110 -0.748 -10.924 1.00 55.56 86 PHE A CA 1
ATOM 707 C C . PHE A 1 86 ? 6.890 -1.426 -9.555 1.00 55.56 86 PHE A C 1
ATOM 709 O O . PHE A 1 86 ? 5.962 -1.026 -8.843 1.00 55.56 86 PHE A O 1
ATOM 716 N N . PRO A 1 87 ? 7.725 -2.391 -9.110 1.00 59.91 87 PRO A N 1
ATOM 717 C CA . PRO A 1 87 ? 8.918 -2.985 -9.735 1.00 59.91 87 PRO A CA 1
ATOM 718 C C . PRO A 1 87 ? 8.633 -4.277 -10.533 1.00 59.91 87 PRO A C 1
ATOM 720 O O . PRO A 1 87 ? 9.538 -5.080 -10.754 1.00 59.91 87 PRO A O 1
ATOM 723 N N . PHE A 1 88 ? 7.371 -4.543 -10.875 1.00 57.56 88 PHE A N 1
ATOM 724 C CA . PHE A 1 88 ? 6.945 -5.728 -11.630 1.00 57.56 88 PHE A CA 1
ATOM 725 C C . PHE A 1 88 ? 6.761 -5.425 -13.127 1.00 57.56 88 PHE A C 1
ATOM 727 O O . PHE A 1 88 ? 6.068 -6.154 -13.835 1.00 57.56 88 PHE A O 1
ATOM 734 N N . ASP A 1 89 ? 7.349 -4.336 -13.614 1.00 61.75 89 ASP A N 1
ATOM 735 C CA . ASP A 1 89 ? 7.317 -3.916 -15.005 1.00 61.75 89 ASP A CA 1
ATOM 736 C C . ASP A 1 89 ? 8.114 -4.890 -15.889 1.00 61.75 89 ASP A C 1
ATOM 738 O O . ASP A 1 89 ? 9.338 -4.998 -15.840 1.00 61.75 89 ASP A O 1
ATOM 742 N N . GLY A 1 90 ? 7.395 -5.636 -16.729 1.00 60.22 90 GLY A N 1
ATOM 743 C CA . GLY A 1 90 ? 7.967 -6.521 -17.740 1.00 60.22 90 GLY A CA 1
ATOM 744 C C . GLY A 1 90 ? 8.442 -5.740 -18.963 1.00 60.22 90 GLY A C 1
ATOM 745 O O . GLY A 1 90 ? 7.847 -5.883 -20.017 1.00 60.22 90 GLY A O 1
ATOM 746 N N . ASN A 1 91 ? 9.475 -4.904 -18.814 1.00 54.84 91 ASN A N 1
ATOM 747 C CA . ASN A 1 91 ? 10.238 -4.229 -19.881 1.00 54.84 91 ASN A CA 1
ATOM 748 C C . ASN A 1 91 ? 9.498 -4.026 -21.226 1.00 54.84 91 ASN A C 1
ATOM 750 O O . ASN A 1 91 ? 9.870 -4.620 -22.240 1.00 54.84 91 ASN A O 1
ATOM 754 N N . SER A 1 92 ? 8.496 -3.151 -21.268 1.00 47.34 92 SER A N 1
ATOM 755 C CA . SER A 1 92 ? 7.950 -2.622 -22.521 1.00 47.34 92 SER A CA 1
ATOM 756 C C . SER A 1 92 ? 8.291 -1.140 -22.608 1.00 47.34 92 SER A C 1
ATOM 758 O O . SER A 1 92 ? 7.758 -0.315 -21.872 1.00 47.34 92 SER A O 1
ATOM 760 N N . GLN A 1 93 ? 9.249 -0.817 -23.479 1.00 54.12 93 GLN A N 1
ATOM 761 C CA . GLN A 1 93 ? 9.555 0.561 -23.845 1.00 54.12 93 GLN A CA 1
ATOM 762 C C . GLN A 1 93 ? 8.350 1.157 -24.584 1.00 54.12 93 GLN A C 1
ATOM 764 O O . GLN A 1 93 ? 7.780 0.480 -25.437 1.00 54.12 93 GLN A O 1
ATOM 769 N N . ILE A 1 94 ? 8.076 2.438 -24.296 1.00 44.34 94 ILE A N 1
ATOM 770 C CA . ILE A 1 94 ? 7.151 3.396 -24.946 1.00 44.34 94 ILE A CA 1
ATOM 771 C C . ILE A 1 94 ? 5.932 3.758 -24.071 1.00 44.34 94 ILE A C 1
ATOM 773 O O . ILE A 1 94 ? 5.078 2.927 -23.788 1.00 44.34 94 ILE A O 1
ATOM 777 N N . LEU A 1 95 ? 5.826 5.051 -23.730 1.00 46.88 95 LEU A N 1
ATOM 778 C CA . LEU A 1 95 ? 4.598 5.703 -23.254 1.00 46.88 95 LEU A CA 1
ATOM 779 C C . LEU A 1 95 ? 3.994 6.571 -24.372 1.00 46.88 95 LEU A C 1
ATOM 781 O O . LEU A 1 95 ? 4.756 7.266 -25.053 1.00 46.88 95 LEU A O 1
ATOM 785 N N . PRO A 1 96 ? 2.657 6.692 -24.476 1.00 34.84 96 PRO A N 1
ATOM 786 C CA . PRO A 1 96 ? 2.036 7.952 -24.854 1.00 34.84 96 PRO A CA 1
ATOM 787 C C . PRO A 1 96 ? 2.020 8.914 -23.644 1.00 34.84 96 PRO A C 1
ATOM 789 O O . PRO A 1 96 ? 1.929 8.480 -22.493 1.00 34.84 96 PRO A O 1
ATOM 792 N N . PRO A 1 97 ? 2.095 10.237 -23.861 1.00 49.56 97 PRO A N 1
ATOM 793 C CA . PRO A 1 97 ? 2.098 11.204 -22.779 1.00 49.56 97 PRO A CA 1
ATOM 794 C C . PRO A 1 97 ? 0.677 11.353 -22.241 1.00 49.56 97 PRO A C 1
ATOM 796 O O . PRO A 1 97 ? -0.139 12.051 -22.837 1.00 49.56 97 PRO A O 1
ATOM 799 N N . THR A 1 98 ? 0.378 10.765 -21.087 1.00 39.84 98 THR A N 1
ATOM 800 C CA . THR A 1 98 ? -0.761 11.234 -20.295 1.00 39.84 98 THR A CA 1
ATOM 801 C C . THR A 1 98 ? -0.452 11.246 -18.810 1.00 39.84 98 THR A C 1
ATOM 803 O O . THR A 1 98 ? -0.224 10.229 -18.167 1.00 39.84 98 THR A O 1
ATOM 806 N N . SER A 1 99 ? -0.526 12.456 -18.277 1.00 44.91 99 SER A N 1
ATOM 807 C CA . SER A 1 99 ? -0.526 12.895 -16.886 1.00 44.91 99 SER A CA 1
ATOM 808 C C . SER A 1 99 ? -1.689 12.352 -16.032 1.00 44.91 99 SER A C 1
ATOM 810 O O . SER A 1 99 ? -2.125 13.025 -15.100 1.00 44.91 99 SER A O 1
ATOM 812 N N . SER A 1 100 ? -2.230 11.167 -16.328 1.00 52.47 100 SER A N 1
ATOM 813 C CA . SER A 1 100 ? -3.483 10.679 -15.730 1.00 52.47 100 SER A CA 1
ATOM 814 C C . SER A 1 100 ? -3.373 9.397 -14.904 1.00 52.47 100 SER A C 1
ATOM 816 O O . SER A 1 100 ? -4.362 9.026 -14.274 1.00 52.47 100 SER A O 1
ATOM 818 N N . THR A 1 101 ? -2.214 8.737 -14.833 1.00 52.72 101 THR A N 1
ATOM 819 C CA . THR A 1 101 ? -2.060 7.511 -14.033 1.00 52.72 101 THR A CA 1
ATOM 820 C C . THR A 1 101 ? -0.960 7.666 -12.980 1.00 52.72 101 THR A C 1
ATOM 822 O O . THR A 1 101 ? 0.213 7.886 -13.263 1.00 52.72 101 THR A O 1
ATOM 825 N N . ILE A 1 102 ? -1.372 7.628 -11.709 1.00 59.78 102 ILE A N 1
ATOM 826 C CA . ILE A 1 102 ? -0.477 7.616 -10.544 1.00 59.78 102 ILE A CA 1
ATOM 827 C C . ILE A 1 102 ? 0.283 6.274 -10.559 1.00 59.78 102 ILE A C 1
ATOM 829 O O . ILE A 1 102 ? -0.393 5.249 -10.677 1.00 59.78 102 ILE A O 1
ATOM 833 N N . PRO A 1 103 ? 1.626 6.242 -10.388 1.00 63.09 103 PRO A N 1
ATOM 834 C CA . PRO A 1 103 ? 2.397 4.996 -10.325 1.00 63.09 103 PRO A CA 1
ATOM 835 C C . PRO A 1 103 ? 1.763 4.023 -9.332 1.00 63.09 103 PRO A C 1
ATOM 837 O O . PRO A 1 103 ? 1.349 4.453 -8.250 1.00 63.09 103 PRO A O 1
ATOM 840 N N . LEU A 1 104 ? 1.696 2.725 -9.637 1.00 63.09 104 LEU A N 1
ATOM 841 C CA . LEU A 1 104 ? 1.011 1.759 -8.775 1.00 63.09 104 LEU A CA 1
ATOM 842 C C . LEU A 1 104 ? 1.603 1.810 -7.359 1.00 63.09 104 LEU A C 1
ATOM 844 O O . LEU A 1 104 ? 0.829 1.901 -6.412 1.00 63.09 104 LEU A O 1
ATOM 848 N N . MET A 1 105 ? 2.932 1.953 -7.201 1.00 64.62 105 MET A N 1
ATOM 849 C CA . MET A 1 105 ? 3.611 2.249 -5.915 1.00 64.62 105 MET A CA 1
ATOM 850 C C . MET A 1 105 ? 3.021 3.431 -5.145 1.00 64.62 105 MET A C 1
ATOM 852 O O . MET A 1 105 ? 2.736 3.315 -3.952 1.00 64.62 105 MET A O 1
ATOM 856 N N . ALA A 1 106 ? 2.747 4.546 -5.812 1.00 67.19 106 ALA A N 1
ATOM 857 C CA . ALA A 1 106 ? 2.093 5.688 -5.187 1.00 67.19 106 ALA A CA 1
ATOM 858 C C . ALA A 1 106 ? 0.606 5.415 -4.868 1.00 67.19 106 ALA A C 1
ATOM 860 O O . ALA A 1 106 ? 0.113 5.888 -3.843 1.00 67.19 106 ALA A O 1
ATOM 861 N N . LYS A 1 107 ? -0.095 4.583 -5.653 1.00 67.56 107 LYS A N 1
ATOM 862 C CA . LYS A 1 107 ? -1.450 4.094 -5.329 1.00 67.56 107 LYS A CA 1
ATOM 863 C C . LYS A 1 107 ? -1.455 3.178 -4.091 1.00 67.56 107 LYS A C 1
ATOM 865 O O . LYS A 1 107 ? -2.340 3.328 -3.247 1.00 67.56 107 LYS A O 1
ATOM 870 N N . TYR A 1 108 ? -0.460 2.297 -3.920 1.00 74.81 108 TYR A N 1
ATOM 871 C CA . TYR A 1 108 ? -0.293 1.474 -2.706 1.00 74.81 108 TYR A CA 1
ATOM 872 C C . TYR A 1 108 ? -0.014 2.339 -1.474 1.00 74.81 108 TYR A C 1
ATOM 874 O O . TYR A 1 108 ? -0.612 2.122 -0.418 1.00 74.81 108 TYR A O 1
ATOM 882 N N . LEU A 1 109 ? 0.877 3.326 -1.596 1.00 77.50 109 LEU A N 1
ATOM 883 C CA . LEU A 1 109 ? 1.215 4.229 -0.494 1.00 7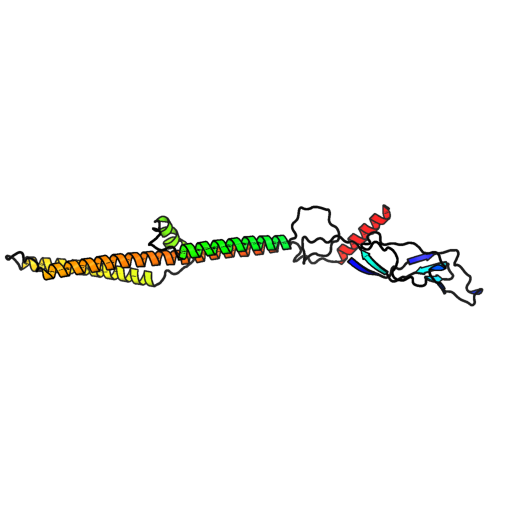7.50 109 LEU A CA 1
ATOM 884 C C . LEU A 1 109 ? 0.016 5.087 -0.084 1.00 77.50 109 LEU A C 1
ATOM 886 O O . LEU A 1 109 ? -0.252 5.225 1.108 1.00 77.50 109 LEU A O 1
ATOM 890 N N . LEU A 1 110 ? -0.752 5.597 -1.050 1.00 80.25 110 LEU A N 1
ATOM 891 C CA . LEU A 1 110 ? -1.971 6.355 -0.774 1.00 80.25 110 LEU A CA 1
ATOM 892 C C . LEU A 1 110 ? -3.030 5.487 -0.089 1.00 80.25 110 LEU A C 1
ATOM 894 O O . LEU A 1 110 ? -3.633 5.909 0.896 1.00 80.25 110 LEU A O 1
ATOM 898 N N . MET A 1 111 ? -3.231 4.259 -0.568 1.00 77.62 111 MET A N 1
ATOM 899 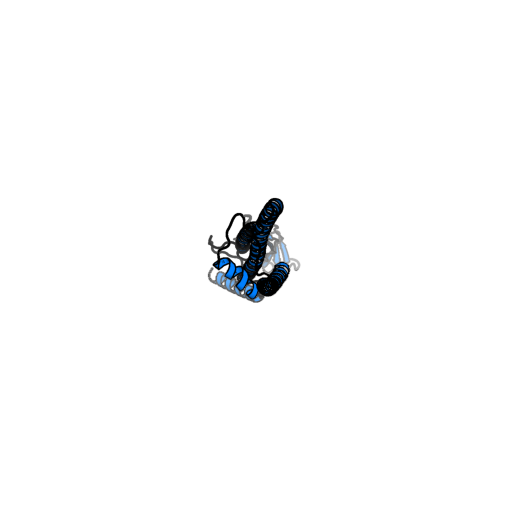C CA . MET A 1 111 ? -4.163 3.325 0.056 1.00 77.62 111 MET A CA 1
ATOM 900 C C . MET A 1 111 ? -3.724 2.994 1.490 1.00 77.62 111 MET A C 1
ATOM 902 O O . MET A 1 111 ? -4.530 3.079 2.414 1.00 77.62 111 MET A O 1
ATOM 906 N N . THR A 1 112 ? -2.436 2.714 1.703 1.00 82.19 112 THR A N 1
ATOM 907 C CA . THR A 1 112 ? -1.872 2.444 3.035 1.00 82.19 112 THR A CA 1
ATOM 908 C C . THR A 1 112 ? -2.035 3.644 3.966 1.00 82.19 112 THR A C 1
ATOM 910 O O . THR A 1 112 ? -2.368 3.480 5.138 1.00 82.19 112 THR A O 1
ATOM 913 N N . PHE A 1 113 ? -1.858 4.862 3.454 1.00 86.50 113 PHE A N 1
ATOM 914 C CA . PHE A 1 113 ? -2.086 6.090 4.208 1.00 86.50 113 PHE A CA 1
ATOM 915 C C . PHE A 1 113 ? -3.552 6.232 4.636 1.00 86.50 113 PHE A C 1
ATOM 917 O O . PHE A 1 113 ? -3.827 6.507 5.804 1.00 86.50 113 PHE A O 1
ATOM 924 N N . VAL A 1 114 ? -4.496 5.974 3.726 1.00 84.56 114 VAL A N 1
ATOM 925 C CA . VAL A 1 114 ? -5.933 5.964 4.040 1.00 84.56 114 VAL A CA 1
ATOM 926 C C . VAL A 1 114 ? -6.255 4.897 5.088 1.00 84.56 114 VAL A C 1
ATOM 928 O O . VAL A 1 114 ? -6.940 5.195 6.067 1.00 84.56 114 VAL A O 1
ATOM 931 N N . MET A 1 115 ? -5.718 3.682 4.945 1.00 83.44 115 MET A N 1
ATOM 932 C CA . MET A 1 115 ? -5.900 2.614 5.932 1.00 83.44 115 MET A CA 1
ATOM 933 C C . MET A 1 115 ? -5.347 3.000 7.301 1.00 83.44 115 MET A C 1
ATOM 935 O O . MET A 1 115 ? -6.018 2.797 8.308 1.00 83.44 115 MET A O 1
ATOM 939 N N . ASN A 1 116 ? -4.173 3.630 7.352 1.00 86.31 116 ASN A N 1
ATOM 940 C CA . ASN A 1 116 ? -3.582 4.110 8.596 1.00 86.31 116 ASN A CA 1
ATOM 941 C C . ASN A 1 116 ? -4.445 5.194 9.267 1.00 86.31 116 ASN A C 1
ATOM 943 O O . ASN A 1 116 ? -4.678 5.147 10.474 1.00 86.31 116 ASN A O 1
ATOM 947 N N . MET A 1 117 ? -5.004 6.129 8.493 1.00 89.81 117 MET A N 1
ATOM 948 C CA . MET A 1 117 ? -5.927 7.135 9.031 1.00 89.81 117 MET A CA 1
ATOM 949 C C . MET A 1 117 ? -7.178 6.497 9.642 1.00 89.81 117 MET A C 1
ATOM 951 O O . MET A 1 117 ? -7.599 6.886 10.733 1.00 89.81 117 MET A O 1
ATOM 955 N N . ILE A 1 118 ? -7.737 5.473 8.991 1.00 86.75 118 ILE A N 1
ATOM 956 C CA . ILE A 1 118 ? -8.863 4.704 9.535 1.00 86.75 118 ILE A CA 1
ATOM 957 C C . ILE A 1 118 ? -8.453 4.005 10.843 1.00 86.75 118 ILE A C 1
ATOM 959 O O . ILE A 1 118 ? -9.191 4.091 11.826 1.00 86.75 118 ILE A O 1
ATOM 963 N N . THR A 1 119 ? -7.268 3.389 10.907 1.00 86.31 119 THR A N 1
ATOM 964 C CA . THR A 1 119 ? -6.737 2.749 12.127 1.00 86.31 119 THR A CA 1
ATOM 965 C C . THR A 1 119 ? -6.627 3.726 13.296 1.00 86.31 119 THR A C 1
ATOM 967 O O . THR A 1 119 ? -7.027 3.413 14.422 1.00 86.31 119 THR A O 1
ATOM 970 N N . ILE A 1 120 ? -6.107 4.928 13.040 1.00 90.94 120 ILE A N 1
ATOM 971 C CA . ILE A 1 120 ? -5.951 5.967 14.062 1.00 90.94 120 ILE A CA 1
ATOM 972 C C . ILE A 1 120 ? -7.327 6.431 14.556 1.00 90.94 120 ILE A C 1
ATOM 974 O O . ILE A 1 120 ? -7.550 6.504 15.764 1.00 90.94 120 ILE A O 1
ATOM 978 N N . MET A 1 121 ? -8.279 6.674 13.651 1.00 88.69 121 MET A N 1
ATOM 979 C CA . MET A 1 121 ? -9.643 7.075 14.018 1.00 88.69 121 MET A CA 1
ATOM 980 C C . MET A 1 121 ? -10.350 6.008 14.859 1.00 88.69 121 MET A C 1
ATOM 982 O O . MET A 1 121 ? -10.939 6.327 15.893 1.00 88.69 121 MET A O 1
ATOM 986 N N . VAL A 1 122 ? -10.244 4.735 14.471 1.00 86.31 122 VAL A N 1
ATOM 987 C CA . VAL A 1 122 ? -10.779 3.603 15.243 1.00 86.31 122 VAL A CA 1
ATOM 988 C C . VAL A 1 122 ? -10.164 3.557 16.642 1.00 86.31 122 VAL A C 1
ATOM 990 O O . VAL A 1 122 ? -10.896 3.442 17.624 1.00 86.31 122 VAL A O 1
ATOM 993 N N . SER A 1 123 ? -8.846 3.731 16.755 1.00 88.62 123 SER A N 1
ATOM 994 C CA . SER A 1 123 ? -8.144 3.752 18.045 1.00 88.62 123 SER A CA 1
ATOM 995 C C . SER A 1 123 ? -8.643 4.881 18.953 1.00 88.62 123 SER A C 1
ATOM 997 O O . SER A 1 123 ? -8.925 4.653 20.129 1.00 88.62 123 SER A O 1
ATOM 999 N N . VAL A 1 124 ? -8.833 6.089 18.410 1.00 89.88 124 VAL A N 1
ATOM 1000 C CA . VAL A 1 124 ? -9.386 7.230 19.159 1.00 89.88 124 VAL A CA 1
ATOM 1001 C C . VAL A 1 124 ? -10.815 6.945 19.623 1.00 89.88 124 VAL A C 1
ATOM 1003 O O . VAL A 1 124 ? -11.155 7.236 20.770 1.00 89.88 124 VAL A O 1
ATOM 1006 N N . ILE A 1 125 ? -11.651 6.343 18.772 1.00 85.50 125 ILE A N 1
ATOM 1007 C CA . ILE A 1 125 ? -13.021 5.957 19.137 1.00 85.50 125 ILE A CA 1
ATOM 1008 C C . ILE A 1 125 ? -13.007 4.922 20.266 1.00 85.50 125 ILE A C 1
ATOM 1010 O O . ILE A 1 125 ? -13.742 5.091 21.240 1.00 85.50 125 ILE A O 1
ATOM 1014 N N . ILE A 1 126 ? -12.161 3.890 20.178 1.00 84.06 126 ILE A N 1
ATOM 1015 C CA . ILE A 1 126 ? -12.032 2.856 21.215 1.00 84.06 126 ILE A CA 1
ATOM 1016 C C . ILE A 1 126 ? -11.622 3.492 22.537 1.00 84.06 126 ILE A C 1
ATOM 1018 O O . ILE A 1 126 ? -12.276 3.255 23.548 1.00 84.06 126 ILE A O 1
ATOM 1022 N N . ILE A 1 127 ? -10.594 4.340 22.532 1.00 85.25 127 ILE A N 1
ATOM 1023 C CA . ILE A 1 127 ? -10.111 5.028 23.733 1.00 85.25 127 ILE A CA 1
ATOM 1024 C C . ILE A 1 127 ? -11.210 5.921 24.321 1.00 85.25 127 ILE A C 1
ATOM 1026 O O . ILE A 1 127 ? -11.487 5.858 25.520 1.00 85.25 127 ILE A O 1
ATOM 1030 N N . ASN A 1 128 ? -11.891 6.710 23.489 1.00 85.69 128 ASN A N 1
ATOM 1031 C CA . ASN A 1 128 ? -12.976 7.588 23.926 1.00 85.69 128 ASN A CA 1
ATOM 1032 C C . ASN A 1 128 ? -14.134 6.794 24.556 1.00 85.69 128 ASN A C 1
ATOM 1034 O O . ASN A 1 128 ? -14.668 7.170 25.597 1.00 85.69 128 ASN A O 1
ATOM 1038 N N . VAL A 1 129 ? -14.506 5.656 23.966 1.00 81.00 129 VAL A N 1
ATOM 1039 C CA . VAL A 1 129 ? -15.559 4.787 24.506 1.00 81.00 129 VAL A CA 1
ATOM 1040 C C . VAL A 1 129 ? -15.082 4.002 25.732 1.00 81.00 129 VAL A C 1
ATOM 1042 O O . VAL A 1 129 ? -15.863 3.788 26.652 1.00 81.00 129 VAL A O 1
ATOM 1045 N N . TYR A 1 130 ? -13.808 3.620 25.795 1.00 82.00 130 TYR A N 1
ATOM 1046 C CA . TYR A 1 130 ? -13.207 2.959 26.952 1.00 82.00 130 TYR A CA 1
ATOM 1047 C C . TYR A 1 130 ? -13.211 3.863 28.188 1.00 82.00 130 TYR A C 1
ATOM 1049 O O . TYR A 1 130 ? -13.530 3.409 29.289 1.00 82.00 130 TYR A O 1
ATOM 1057 N N . PHE A 1 131 ? -12.905 5.150 28.005 1.00 79.50 131 PHE A N 1
ATOM 1058 C CA . PHE A 1 131 ? -12.943 6.144 29.076 1.00 79.50 131 PHE A CA 1
ATOM 1059 C C . PHE A 1 131 ? -14.336 6.742 29.320 1.00 79.50 131 PHE A C 1
ATOM 1061 O O . PHE A 1 131 ? -14.529 7.424 30.330 1.00 79.50 131 PHE A O 1
ATOM 1068 N N . ARG A 1 132 ? -15.338 6.458 28.472 1.00 77.44 132 ARG A N 1
ATOM 1069 C CA . ARG A 1 132 ? -16.735 6.796 28.779 1.00 77.44 132 ARG A CA 1
ATOM 1070 C C . ARG A 1 132 ? -17.197 6.004 29.998 1.00 77.44 132 ARG A C 1
ATOM 1072 O O . ARG A 1 132 ? -17.373 4.790 29.963 1.00 77.44 132 ARG A O 1
ATOM 1079 N N . GLY A 1 133 ? -17.400 6.730 31.092 1.00 67.50 133 GLY A N 1
ATOM 1080 C CA . GLY A 1 133 ? -17.927 6.208 32.343 1.00 67.50 133 GLY A CA 1
ATOM 1081 C C . GLY A 1 133 ? -19.367 6.662 32.612 1.00 67.50 133 GLY A C 1
ATOM 1082 O O . GLY A 1 133 ? -19.871 7.588 31.977 1.00 67.50 133 GLY A O 1
ATOM 1083 N N . PRO A 1 134 ? -20.024 6.068 33.621 1.00 60.97 134 PRO A N 1
ATOM 1084 C CA . PRO A 1 134 ? -21.396 6.408 34.007 1.00 60.97 134 PRO A CA 1
ATOM 1085 C C . PRO A 1 134 ? -21.557 7.827 34.577 1.00 60.97 134 PRO A C 1
ATOM 1087 O O . PRO A 1 134 ? -22.677 8.308 34.685 1.00 60.97 134 PRO A O 1
ATOM 1090 N N . ALA A 1 135 ? -20.457 8.501 34.932 1.00 64.06 135 ALA A N 1
ATOM 1091 C CA . ALA A 1 135 ? -20.484 9.866 35.455 1.00 64.06 135 ALA A CA 1
ATOM 1092 C C . ALA A 1 135 ? -20.690 10.936 34.366 1.00 64.06 135 ALA A C 1
ATOM 1094 O O . ALA A 1 135 ? -21.132 12.034 34.682 1.00 64.06 135 ALA A O 1
ATOM 1095 N N . THR A 1 136 ? -20.374 10.637 33.100 1.00 77.38 136 THR A N 1
ATOM 1096 C CA . THR A 1 136 ? -20.432 11.620 32.002 1.00 77.38 136 THR A CA 1
ATOM 1097 C C . THR A 1 136 ? -21.546 11.332 30.998 1.00 77.38 136 THR A C 1
ATOM 1099 O O . THR A 1 136 ? -22.103 12.268 30.432 1.00 77.38 136 THR A O 1
ATOM 1102 N N . HIS A 1 137 ? -21.914 10.060 30.789 1.00 77.31 137 HIS A N 1
ATOM 1103 C CA . HIS A 1 137 ? -22.964 9.672 29.843 1.00 77.31 137 HIS A CA 1
ATOM 1104 C C . HIS A 1 137 ? -23.912 8.601 30.397 1.00 77.31 137 HIS A C 1
ATOM 1106 O O . HIS A 1 137 ? -23.499 7.541 30.875 1.00 77.31 137 HIS A O 1
ATOM 1112 N N . ILE A 1 138 ? -25.214 8.844 30.232 1.00 80.06 138 ILE A N 1
ATOM 1113 C CA . ILE A 1 138 ? -26.271 7.866 30.503 1.00 80.06 138 ILE A CA 1
ATOM 1114 C C . ILE A 1 138 ? -26.413 6.961 29.278 1.00 80.06 138 ILE A C 1
ATOM 1116 O O . ILE A 1 138 ? -26.542 7.440 28.153 1.00 80.06 138 ILE A O 1
ATOM 1120 N N . MET A 1 13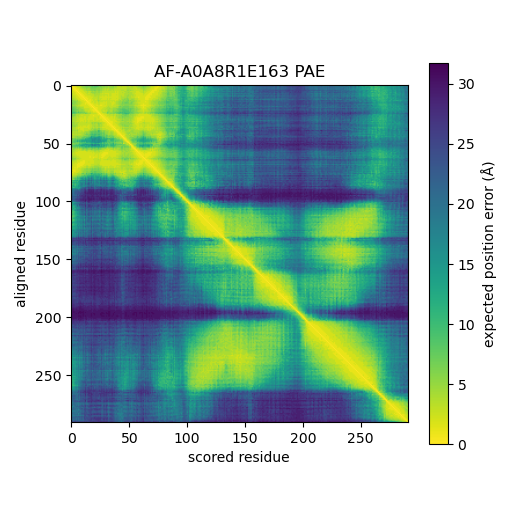9 ? -26.391 5.645 29.489 1.00 80.31 139 MET A N 1
ATOM 1121 C CA . MET A 1 139 ? -26.456 4.662 28.407 1.00 80.31 139 MET A CA 1
ATOM 1122 C C . MET A 1 139 ? -27.906 4.497 27.906 1.00 80.31 139 MET A C 1
ATOM 1124 O O . MET A 1 139 ? -28.750 4.013 28.670 1.00 80.31 139 MET A O 1
ATOM 1128 N N . PRO A 1 140 ? -28.215 4.848 26.643 1.00 84.38 140 PRO A N 1
ATOM 1129 C CA . PRO A 1 140 ? -29.563 4.714 26.097 1.00 84.38 140 PRO A CA 1
ATOM 1130 C C . PRO A 1 140 ? -30.030 3.253 26.056 1.00 84.38 140 PRO A C 1
ATOM 1132 O O . PRO A 1 140 ? -29.235 2.328 25.865 1.00 84.38 140 PRO A O 1
ATOM 1135 N N . ALA A 1 141 ? -31.341 3.029 26.176 1.00 84.38 141 ALA A N 1
ATOM 1136 C CA . ALA A 1 141 ? -31.922 1.681 26.208 1.00 84.38 141 ALA A CA 1
ATOM 1137 C C . ALA A 1 141 ? -31.661 0.871 24.921 1.00 84.38 141 ALA A C 1
ATOM 1139 O O . ALA A 1 141 ? -31.449 -0.345 24.973 1.00 84.38 141 ALA A O 1
ATOM 1140 N N . TRP A 1 142 ? -31.618 1.544 23.769 1.00 86.75 142 TRP A N 1
ATOM 1141 C CA . TRP A 1 142 ? -31.295 0.907 22.493 1.00 86.75 142 TRP A CA 1
ATOM 1142 C C . TRP A 1 142 ? -29.831 0.434 22.451 1.00 86.75 142 TRP A C 1
ATOM 1144 O O . TRP A 1 142 ? -29.576 -0.701 22.053 1.00 86.75 142 TRP A O 1
ATOM 1154 N N . VAL A 1 143 ? -28.884 1.228 22.980 1.00 86.00 143 VAL A N 1
ATOM 1155 C CA . VAL A 1 143 ? -27.457 0.855 23.080 1.00 86.00 143 VAL A CA 1
ATOM 1156 C C . VAL A 1 143 ? -27.300 -0.386 23.952 1.00 86.00 143 VAL A C 1
ATOM 1158 O O . VAL A 1 143 ? -26.594 -1.320 23.581 1.00 86.00 143 VAL A O 1
ATOM 1161 N N . LYS A 1 144 ? -28.017 -0.454 25.082 1.00 85.00 144 LYS A N 1
ATOM 1162 C CA . LYS A 1 144 ? -28.015 -1.647 25.944 1.00 85.00 144 LYS A CA 1
ATOM 1163 C C . LYS A 1 144 ? -28.498 -2.888 25.205 1.00 85.00 144 LYS A C 1
ATOM 1165 O O . LYS A 1 144 ? -27.948 -3.965 25.394 1.00 85.00 144 LYS A O 1
ATOM 1170 N N . THR A 1 145 ? -29.510 -2.755 24.359 1.00 84.44 145 THR A N 1
ATOM 1171 C CA . THR A 1 145 ? -30.066 -3.903 23.637 1.00 84.44 145 THR A CA 1
ATOM 1172 C C . THR A 1 145 ? -29.101 -4.401 22.560 1.00 84.44 145 THR A C 1
ATOM 1174 O O . THR A 1 145 ? -28.827 -5.597 22.495 1.00 84.44 145 THR A O 1
ATOM 1177 N N . ILE A 1 146 ? -28.509 -3.497 21.780 1.00 86.88 146 ILE A N 1
ATOM 1178 C CA . ILE A 1 146 ? -27.570 -3.871 20.715 1.00 86.88 146 ILE A CA 1
ATOM 1179 C C . ILE A 1 146 ? -26.263 -4.424 21.303 1.00 86.88 146 ILE A C 1
ATOM 1181 O O . ILE A 1 146 ? -25.878 -5.550 20.992 1.00 86.88 146 ILE A O 1
ATOM 1185 N N . PHE A 1 147 ? -25.609 -3.681 22.200 1.00 83.50 147 PHE A N 1
ATOM 1186 C CA . PHE A 1 147 ? -24.264 -4.021 22.681 1.00 83.50 147 PHE A CA 1
ATOM 1187 C C . PHE A 1 147 ? -24.232 -5.056 23.807 1.00 83.50 147 PHE A C 1
ATOM 1189 O O . PHE A 1 147 ? -23.245 -5.775 23.922 1.00 83.50 147 PHE A O 1
ATOM 1196 N N . LEU A 1 148 ? -25.282 -5.170 24.631 1.00 80.88 148 LEU A N 1
ATOM 1197 C CA . LEU A 1 148 ? -25.297 -6.136 25.743 1.00 80.88 148 LEU A CA 1
ATOM 1198 C C . LEU A 1 148 ? -26.083 -7.415 25.440 1.00 80.88 148 LEU A C 1
ATOM 1200 O O . LEU A 1 148 ? -25.896 -8.395 26.159 1.00 80.88 148 LEU A O 1
ATOM 1204 N N . LYS A 1 149 ? -26.973 -7.428 24.435 1.00 80.56 149 LYS A N 1
ATOM 1205 C CA . LYS A 1 149 ? -27.785 -8.617 24.110 1.00 80.56 149 LYS A CA 1
ATOM 1206 C C . LYS A 1 149 ? -27.520 -9.186 22.722 1.00 80.56 149 LYS A C 1
ATOM 1208 O O . LYS A 1 149 ? -27.404 -10.397 22.610 1.00 80.56 149 LYS A O 1
ATOM 1213 N N . PHE A 1 150 ? -27.446 -8.352 21.686 1.00 83.25 150 PHE A N 1
ATOM 1214 C CA . PHE A 1 150 ? -27.333 -8.838 20.307 1.00 83.25 150 PHE A CA 1
ATOM 1215 C C . PHE A 1 150 ? -25.881 -9.136 19.900 1.00 83.25 150 PHE A C 1
ATOM 1217 O O . PHE A 1 150 ? -25.552 -10.269 19.558 1.00 83.25 150 PHE A O 1
ATOM 1224 N N . LEU A 1 151 ? -24.988 -8.149 19.997 1.00 82.31 151 LEU A N 1
ATOM 1225 C CA . LEU A 1 151 ? -23.600 -8.265 19.529 1.00 82.31 151 LEU A CA 1
ATOM 1226 C C . LEU A 1 151 ? -22.755 -9.349 20.228 1.00 82.31 151 LEU A C 1
ATOM 1228 O O . LEU A 1 151 ? -22.017 -10.043 19.531 1.00 82.31 151 LEU A O 1
ATOM 1232 N N . PRO A 1 152 ? -22.856 -9.575 21.553 1.00 79.94 152 PRO A N 1
ATOM 1233 C CA . PRO A 1 152 ? -22.097 -10.641 22.210 1.00 79.94 152 PRO A CA 1
ATOM 1234 C C . PRO A 1 152 ? -22.480 -12.040 21.713 1.00 79.94 152 PRO A C 1
ATOM 1236 O O . PRO A 1 152 ? -21.640 -12.932 21.705 1.00 79.94 152 PRO A O 1
ATOM 1239 N N . VAL A 1 153 ? -23.732 -12.229 21.277 1.00 79.50 153 VAL A N 1
ATOM 1240 C CA . VAL A 1 153 ? -24.215 -13.500 20.716 1.00 79.50 153 VAL A CA 1
ATOM 1241 C C . VAL A 1 153 ? -23.659 -13.707 19.311 1.00 79.50 153 VAL A C 1
ATOM 1243 O O . VAL A 1 153 ? -23.177 -14.793 19.008 1.00 79.50 153 VAL A O 1
ATOM 1246 N N . VAL A 1 154 ? -23.655 -12.654 18.486 1.00 83.19 154 VAL A N 1
ATOM 1247 C CA . VAL A 1 154 ? -23.070 -12.685 17.134 1.00 83.19 154 VAL A CA 1
ATOM 1248 C C . VAL A 1 154 ? -21.572 -12.994 17.184 1.00 83.19 154 VAL A C 1
ATOM 1250 O O . VAL A 1 154 ? -21.085 -13.798 16.397 1.00 83.19 154 VAL A O 1
ATOM 1253 N N . PHE A 1 155 ? -20.841 -12.403 18.132 1.00 78.00 155 PHE A N 1
ATOM 1254 C CA . PHE A 1 155 ? -19.392 -12.591 18.262 1.00 78.00 155 PHE A CA 1
ATOM 1255 C C . PHE A 1 155 ? -18.976 -13.732 19.201 1.00 78.00 155 PHE A C 1
ATOM 1257 O O . PHE A 1 155 ? -17.793 -13.844 19.519 1.00 78.00 155 PHE A O 1
ATOM 1264 N N . VAL A 1 156 ? -19.922 -14.566 19.658 1.00 77.19 156 VAL A N 1
ATOM 1265 C CA . VAL A 1 156 ? -19.681 -15.702 20.575 1.00 77.19 156 VAL A CA 1
ATOM 1266 C C . VAL A 1 156 ? -18.846 -15.282 21.797 1.00 77.19 156 VAL A C 1
ATOM 1268 O O . VAL A 1 156 ? -17.931 -15.966 22.255 1.00 77.19 156 VAL A O 1
ATOM 1271 N N . MET A 1 157 ? -19.139 -14.102 22.337 1.00 72.25 157 MET A N 1
ATOM 1272 C CA . MET A 1 157 ? -18.386 -13.527 23.440 1.00 72.25 157 MET A CA 1
ATOM 1273 C C . MET A 1 157 ? -19.016 -13.948 24.766 1.00 72.25 157 MET A C 1
ATOM 1275 O O . MET A 1 157 ? -20.191 -13.679 25.029 1.00 72.25 157 MET A O 1
ATOM 1279 N N . ARG A 1 158 ? -18.235 -14.606 25.631 1.00 66.19 158 ARG A N 1
ATOM 1280 C CA . ARG A 1 158 ? -18.684 -14.906 26.994 1.00 66.19 158 ARG A CA 1
ATOM 1281 C C . ARG A 1 158 ? -18.755 -13.616 27.803 1.00 66.19 158 ARG A C 1
ATOM 1283 O O . ARG A 1 158 ? -17.801 -12.842 27.861 1.00 66.19 158 ARG A O 1
ATOM 1290 N N . ARG A 1 159 ? -19.906 -13.400 28.436 1.00 67.88 159 ARG A N 1
ATOM 1291 C CA . ARG A 1 159 ? -20.109 -12.312 29.393 1.00 67.88 159 ARG A CA 1
ATOM 1292 C C . ARG A 1 159 ? -19.128 -12.485 30.570 1.00 67.88 159 ARG A C 1
ATOM 1294 O O . ARG A 1 159 ? -18.906 -13.623 30.976 1.00 67.88 159 ARG A O 1
ATOM 1301 N N . PRO A 1 160 ? -18.538 -11.409 31.121 1.00 66.38 160 PRO A N 1
ATOM 1302 C CA . PRO A 1 160 ? -17.612 -11.506 32.247 1.00 66.38 160 PRO A CA 1
ATOM 1303 C C . PRO A 1 160 ? -18.247 -12.212 33.454 1.00 66.38 160 PRO A C 1
ATOM 1305 O O . PRO A 1 160 ? -19.376 -11.904 33.844 1.00 66.38 160 PRO A O 1
ATOM 1308 N N . GLU A 1 161 ? -17.494 -13.138 34.061 1.00 62.22 161 GLU A N 1
ATOM 1309 C CA . GLU A 1 161 ? -17.960 -13.980 35.175 1.00 62.22 161 GLU A CA 1
ATOM 1310 C C . GLU A 1 161 ? -18.456 -13.178 36.386 1.00 62.22 161 GLU A C 1
ATOM 1312 O O . GLU A 1 161 ? -19.314 -13.661 37.125 1.00 62.22 161 GLU A O 1
ATOM 1317 N N . SER A 1 162 ? -17.935 -11.964 36.612 1.00 66.19 162 SER A N 1
ATOM 1318 C CA . SER A 1 162 ? -18.348 -11.106 37.730 1.00 66.19 162 SER A CA 1
ATOM 1319 C C . SER A 1 162 ? -19.839 -10.786 37.663 1.00 66.19 162 SER A C 1
ATOM 1321 O O . SER A 1 162 ? -20.548 -10.962 38.650 1.00 66.19 162 SER A O 1
ATOM 1323 N N . THR A 1 163 ? -20.345 -10.423 36.483 1.00 67.88 163 THR A N 1
ATOM 1324 C CA . THR A 1 163 ? -21.752 -10.067 36.284 1.00 67.88 163 THR A CA 1
ATOM 1325 C C . THR A 1 163 ? -22.676 -11.278 36.419 1.00 67.88 163 THR A C 1
ATOM 1327 O O . THR A 1 163 ? -23.807 -11.148 36.889 1.00 67.88 163 THR A O 1
ATOM 1330 N N . GLU A 1 164 ? -22.220 -12.464 36.012 1.00 71.19 164 GLU A N 1
ATOM 1331 C CA . GLU A 1 164 ? -22.988 -13.706 36.145 1.00 71.19 164 GLU A CA 1
ATOM 1332 C C . GLU A 1 164 ? -23.068 -14.157 37.609 1.00 71.19 164 GLU A C 1
ATOM 1334 O O . GLU A 1 164 ? -24.161 -14.407 38.123 1.00 71.19 164 GLU A O 1
ATOM 1339 N N . LYS A 1 165 ? -21.935 -14.134 38.323 1.00 77.12 165 LYS A N 1
ATOM 1340 C CA . LYS A 1 165 ? -21.863 -14.390 39.770 1.00 77.12 165 LYS A CA 1
ATOM 1341 C C . LYS A 1 165 ? -22.716 -13.399 40.563 1.00 77.12 165 LYS A C 1
ATOM 1343 O O . LYS A 1 165 ? -23.416 -13.795 41.494 1.00 77.12 165 LYS A O 1
ATOM 1348 N N . GLU A 1 166 ? -22.709 -12.125 40.184 1.00 75.56 166 GLU A N 1
ATOM 1349 C CA . GLU A 1 166 ? -23.492 -11.077 40.841 1.00 75.56 166 GLU A CA 1
ATOM 1350 C C . GLU A 1 166 ? -24.997 -11.200 40.549 1.00 75.56 166 GLU A C 1
ATOM 1352 O O . GLU A 1 166 ? -25.825 -11.005 41.441 1.00 75.56 166 GLU A O 1
ATOM 1357 N N . LEU A 1 167 ? -25.377 -11.611 39.333 1.00 76.50 167 LEU A N 1
ATOM 1358 C CA . LEU A 1 167 ? -26.764 -11.929 38.991 1.00 76.50 167 LEU A CA 1
ATOM 1359 C C . LEU A 1 167 ? -27.279 -13.132 39.792 1.00 76.50 167 LEU A C 1
ATOM 1361 O O . LEU A 1 167 ? -28.404 -13.097 40.296 1.00 76.50 167 LEU A O 1
ATOM 1365 N N . GLU A 1 168 ? -26.466 -14.177 39.939 1.00 82.00 168 GLU A N 1
ATOM 1366 C CA . GLU A 1 168 ? -26.787 -15.341 40.769 1.00 82.00 168 GLU A CA 1
ATOM 1367 C C . GLU A 1 168 ? -26.876 -14.977 42.255 1.00 82.00 168 GLU A C 1
ATOM 1369 O O . GLU A 1 168 ? -27.824 -15.380 42.936 1.00 82.00 168 GLU A O 1
ATOM 1374 N N . ARG A 1 169 ? -25.967 -14.130 42.753 1.00 83.00 169 ARG A N 1
ATOM 1375 C CA . ARG A 1 169 ? -26.030 -13.588 44.116 1.00 83.00 169 ARG A CA 1
ATOM 1376 C C . ARG A 1 169 ? -27.316 -12.790 44.340 1.00 83.00 169 ARG A C 1
ATOM 1378 O O . ARG A 1 169 ? -28.033 -13.060 45.297 1.00 83.00 169 ARG A O 1
ATOM 1385 N N . MET A 1 170 ? -27.691 -11.908 43.412 1.00 81.12 170 MET A N 1
ATOM 1386 C CA . MET A 1 170 ? -28.958 -11.169 43.476 1.00 81.12 170 MET A CA 1
ATOM 1387 C C . MET A 1 170 ? -30.191 -12.085 43.425 1.00 81.12 170 MET A C 1
ATOM 1389 O O . MET A 1 170 ? -31.191 -11.810 44.095 1.00 81.12 170 MET A O 1
ATOM 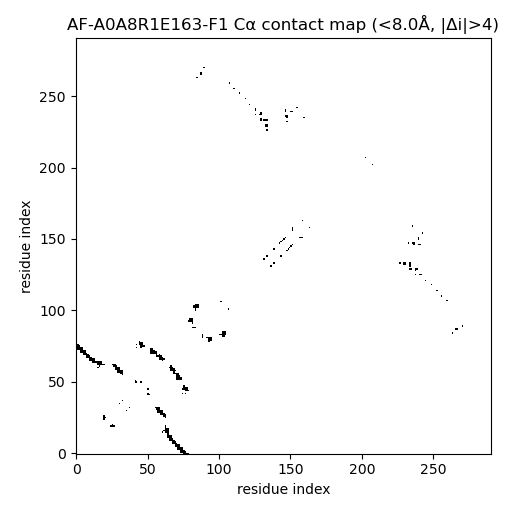1393 N N . LYS A 1 171 ? -30.165 -13.175 42.642 1.00 86.88 171 LYS A N 1
ATOM 1394 C CA . LYS A 1 171 ? -31.247 -14.177 42.629 1.00 86.88 171 LYS A CA 1
ATOM 1395 C C . LYS A 1 171 ? -31.351 -14.897 43.975 1.00 86.88 171 LYS A C 1
ATOM 1397 O O . LYS A 1 171 ? -32.471 -15.077 44.460 1.00 86.88 171 LYS A O 1
ATOM 1402 N N . ARG A 1 172 ? -30.218 -15.280 44.579 1.00 86.81 172 ARG A N 1
ATOM 1403 C CA . ARG A 1 172 ? -30.158 -15.882 45.922 1.00 86.81 172 ARG A CA 1
ATOM 1404 C C . ARG A 1 172 ? -30.693 -14.923 46.980 1.00 86.81 172 ARG A C 1
ATOM 1406 O O . ARG A 1 172 ? -31.656 -15.269 47.654 1.00 86.81 172 ARG A O 1
ATOM 1413 N N . GLU A 1 173 ? -30.203 -13.688 47.016 1.00 86.69 173 GLU A N 1
ATOM 1414 C CA . GLU A 1 173 ? -30.669 -12.659 47.953 1.00 86.69 173 GLU A CA 1
ATOM 1415 C C . GLU A 1 173 ? -32.166 -12.353 47.779 1.00 86.69 173 GLU A C 1
ATOM 1417 O O . GLU A 1 173 ? -32.890 -12.180 48.758 1.00 86.69 173 GLU A O 1
ATOM 1422 N N . LYS A 1 174 ? -32.696 -12.337 46.545 1.00 85.94 174 LYS A N 1
ATOM 1423 C CA . LYS A 1 174 ? -34.148 -12.203 46.313 1.00 85.94 174 LYS A CA 1
ATOM 1424 C C . LYS A 1 174 ? -34.940 -13.386 46.865 1.00 85.94 174 LYS A C 1
ATOM 1426 O O . LYS A 1 174 ? -36.025 -13.171 47.407 1.00 85.94 174 LYS A O 1
ATOM 1431 N N . ARG A 1 175 ? -34.446 -14.618 46.702 1.00 87.25 175 ARG A N 1
ATOM 1432 C CA . ARG A 1 175 ? -35.080 -15.820 47.272 1.00 87.25 175 ARG A CA 1
ATOM 1433 C C . ARG A 1 175 ? -35.055 -15.769 48.797 1.00 87.25 175 ARG A C 1
ATOM 1435 O O . ARG A 1 175 ? -36.095 -15.982 49.412 1.00 87.25 175 ARG A O 1
ATOM 1442 N N . GLU A 1 176 ? -33.926 -15.395 49.386 1.00 88.50 176 GLU A N 1
ATOM 1443 C CA . GLU A 1 176 ? -33.771 -15.234 50.832 1.00 88.50 176 GLU A CA 1
ATOM 1444 C C . GLU A 1 176 ? -34.676 -14.136 51.385 1.00 88.50 176 GLU A C 1
ATOM 1446 O O . GLU A 1 176 ? -35.417 -14.390 52.324 1.00 88.50 176 GLU A O 1
ATOM 1451 N N . ARG A 1 177 ? -34.735 -12.950 50.763 1.00 85.88 177 ARG A N 1
ATOM 1452 C CA . ARG A 1 177 ? -35.658 -11.878 51.180 1.00 85.88 177 ARG A CA 1
ATOM 1453 C C . ARG A 1 177 ? -37.122 -12.306 51.095 1.00 85.88 177 ARG A C 1
ATOM 1455 O O . ARG A 1 177 ? -37.912 -11.929 51.957 1.00 85.88 177 ARG A O 1
ATOM 1462 N N . ARG A 1 178 ? -37.509 -13.076 50.069 1.00 86.00 178 ARG A N 1
ATOM 1463 C CA . ARG A 1 178 ? -38.870 -13.635 49.957 1.00 86.00 178 ARG A CA 1
ATOM 1464 C C . ARG A 1 178 ? -39.146 -14.628 51.085 1.00 86.00 178 ARG A C 1
ATOM 1466 O O . ARG A 1 178 ? -40.170 -14.484 51.742 1.00 86.00 178 ARG A O 1
ATOM 1473 N N . SER A 1 179 ? -38.214 -15.550 51.334 1.00 89.50 179 SER A N 1
ATOM 1474 C CA . SER A 1 179 ? -38.279 -16.529 52.427 1.00 89.50 179 SER A CA 1
ATOM 1475 C C . SER A 1 179 ? -38.371 -15.850 53.799 1.00 89.50 179 SER A C 1
ATOM 1477 O O . SER A 1 179 ? -39.269 -16.136 54.589 1.00 89.50 179 SER A O 1
ATOM 1479 N N . MET A 1 180 ? -37.515 -14.861 54.046 1.00 87.44 180 MET A N 1
ATOM 1480 C CA . MET A 1 180 ? -37.463 -14.091 55.283 1.00 87.44 180 MET A CA 1
ATOM 1481 C C . MET A 1 180 ? -38.738 -13.272 55.485 1.00 87.44 180 MET A C 1
ATOM 1483 O O . MET A 1 180 ? -39.282 -13.272 56.580 1.00 87.44 180 MET A O 1
ATOM 1487 N N . ARG A 1 181 ? -39.292 -12.647 54.434 1.00 85.12 181 ARG A N 1
ATOM 1488 C CA . ARG A 1 181 ? -40.602 -11.975 54.512 1.00 85.12 181 ARG A CA 1
ATOM 1489 C C . ARG A 1 181 ? -41.729 -12.950 54.833 1.00 85.12 181 ARG A C 1
ATOM 1491 O O . ARG A 1 181 ? -42.577 -12.615 55.652 1.00 85.12 181 ARG A O 1
ATOM 1498 N N . SER A 1 182 ? -41.756 -14.139 54.225 1.00 85.56 182 SER A N 1
ATOM 1499 C CA . SER A 1 182 ? -42.754 -15.158 54.576 1.00 85.56 182 SER A CA 1
ATOM 1500 C C . SER A 1 182 ? -42.587 -15.655 56.012 1.00 85.56 182 SER A C 1
ATOM 1502 O O . SER A 1 182 ? -43.583 -15.771 56.723 1.00 85.56 182 SER A O 1
ATOM 1504 N N . ALA A 1 183 ? -41.354 -15.874 56.471 1.00 87.75 183 ALA A N 1
ATOM 1505 C CA . ALA A 1 183 ? -41.059 -16.281 57.841 1.00 87.75 183 ALA A CA 1
ATOM 1506 C C . ALA A 1 183 ? -41.477 -15.195 58.841 1.00 87.75 183 ALA A C 1
ATOM 1508 O O . ALA A 1 183 ? -42.219 -15.484 59.772 1.00 87.75 183 ALA A O 1
ATOM 1509 N N . LEU A 1 184 ? -41.104 -13.938 58.591 1.00 86.19 184 LEU A N 1
ATOM 1510 C CA . LEU A 1 184 ? -41.453 -12.783 59.415 1.00 86.19 184 LEU A CA 1
ATOM 1511 C C . LEU A 1 184 ? -42.974 -12.586 59.484 1.00 86.19 184 LEU A C 1
ATOM 1513 O O . LEU A 1 184 ? -43.525 -12.422 60.566 1.00 86.19 184 LEU A O 1
ATOM 1517 N N . LYS A 1 185 ? -43.677 -12.694 58.348 1.00 85.12 185 LYS A N 1
ATOM 1518 C CA . LYS A 1 185 ? -45.146 -12.615 58.291 1.00 85.12 185 LYS A CA 1
ATOM 1519 C C . LYS A 1 185 ? -45.811 -13.743 59.087 1.00 85.12 185 LYS A C 1
ATOM 1521 O O . LYS A 1 185 ? -46.818 -13.520 59.749 1.00 85.12 185 LYS A O 1
ATOM 1526 N N . THR A 1 186 ? -45.231 -14.942 59.056 1.00 84.69 186 THR A N 1
ATOM 1527 C CA . THR A 1 186 ? -45.702 -16.092 59.846 1.00 84.69 186 THR A CA 1
ATOM 1528 C C . THR A 1 186 ? -45.423 -15.896 61.340 1.00 84.69 186 THR A C 1
ATOM 1530 O O . THR A 1 186 ? -46.264 -16.237 62.168 1.00 84.69 186 THR A O 1
ATOM 1533 N N . PHE A 1 187 ? -44.275 -15.307 61.683 1.00 83.12 187 PHE A N 1
ATOM 1534 C CA . PHE A 1 187 ? -43.862 -15.011 63.053 1.00 83.12 187 PHE A CA 1
ATOM 1535 C C . PHE A 1 187 ? -44.748 -13.936 63.692 1.00 83.12 187 PHE A C 1
ATOM 1537 O O . PHE A 1 187 ? -45.295 -14.168 64.766 1.00 83.12 187 PHE A O 1
ATOM 1544 N N . PHE A 1 188 ? -44.981 -12.813 63.001 1.00 76.50 188 PHE A N 1
ATOM 1545 C CA . PHE A 1 188 ? -45.904 -11.771 63.461 1.00 76.50 188 PHE A CA 1
ATOM 1546 C C . PHE A 1 188 ? -47.327 -12.302 63.615 1.00 76.50 188 PHE A C 1
ATOM 1548 O O . PHE A 1 188 ? -47.910 -12.114 64.674 1.00 76.50 188 PHE A O 1
ATOM 1555 N N . ARG A 1 189 ? -47.844 -13.076 62.648 1.00 72.81 189 ARG A N 1
ATOM 1556 C CA . ARG A 1 189 ? -49.179 -13.695 62.756 1.00 72.81 189 ARG A CA 1
ATOM 1557 C C . ARG A 1 189 ? -49.322 -14.609 63.984 1.00 72.81 189 ARG A C 1
ATOM 1559 O O . ARG A 1 189 ? -50.402 -14.711 64.558 1.00 72.81 189 ARG A O 1
ATOM 1566 N N . LYS A 1 190 ? -48.239 -15.283 64.389 1.00 71.44 190 LYS A N 1
ATOM 1567 C CA . LYS A 1 190 ? -48.191 -16.136 65.590 1.00 71.44 190 LYS A CA 1
ATOM 1568 C C . LYS A 1 190 ? -48.065 -15.326 66.888 1.00 71.44 190 LYS A C 1
ATOM 1570 O O . LYS A 1 190 ? -48.536 -15.772 67.930 1.00 71.44 190 LYS A O 1
ATOM 1575 N N . ASN A 1 191 ? -47.427 -14.159 66.834 1.00 62.16 191 ASN A N 1
ATOM 1576 C CA . ASN A 1 191 ? -47.295 -13.256 67.979 1.00 62.16 191 ASN A CA 1
ATOM 1577 C C . ASN A 1 191 ? -48.587 -12.461 68.228 1.00 62.16 191 ASN A C 1
ATOM 1579 O O . ASN A 1 191 ? -48.980 -12.262 69.372 1.00 62.16 191 ASN A O 1
ATOM 1583 N N . GLU A 1 192 ? -49.299 -12.101 67.162 1.00 56.22 192 GLU A N 1
ATOM 1584 C CA . GLU A 1 192 ? -50.597 -11.412 67.186 1.00 56.22 192 GLU A CA 1
ATOM 1585 C C . GLU A 1 192 ? -51.709 -12.276 67.810 1.00 56.22 192 GLU A C 1
ATOM 1587 O O . GLU A 1 192 ? -52.643 -11.763 68.411 1.00 56.22 192 GLU A O 1
ATOM 1592 N N . THR A 1 193 ? -51.568 -13.607 67.774 1.00 55.22 193 THR A N 1
ATOM 1593 C CA . THR A 1 193 ? -52.457 -14.542 68.492 1.00 55.22 193 THR A CA 1
ATOM 1594 C C . THR A 1 193 ? -52.106 -14.718 69.976 1.00 55.22 193 THR A C 1
ATOM 1596 O O . THR A 1 193 ? -52.880 -15.329 70.707 1.00 55.22 193 THR A O 1
ATOM 1599 N N . ARG A 1 194 ? -50.954 -14.209 70.440 1.00 51.69 194 ARG A N 1
ATOM 1600 C CA . ARG A 1 194 ? -50.497 -14.309 71.841 1.00 51.69 194 ARG A CA 1
ATOM 1601 C C . ARG A 1 194 ? -50.544 -12.993 72.613 1.00 51.69 194 ARG A C 1
ATOM 1603 O O . ARG A 1 194 ? -50.574 -13.036 73.836 1.00 51.69 194 ARG A O 1
ATOM 1610 N N . VAL A 1 195 ? -50.558 -11.852 71.931 1.00 49.53 195 VAL A N 1
ATOM 1611 C CA . VAL A 1 195 ? -50.499 -10.525 72.556 1.00 49.53 195 VAL A CA 1
ATOM 1612 C C . VAL A 1 195 ? -51.818 -9.796 72.315 1.00 49.53 195 VAL A C 1
ATOM 1614 O O . VAL A 1 195 ? -51.924 -8.883 71.503 1.00 49.53 195 VAL A O 1
ATOM 1617 N N . GLY A 1 196 ? -52.852 -10.224 73.038 1.00 48.94 196 GLY A N 1
ATOM 1618 C CA . GLY A 1 196 ? -53.881 -9.290 73.478 1.00 48.94 196 GLY A CA 1
ATOM 1619 C C . GLY A 1 196 ? -53.285 -8.469 74.620 1.00 48.94 196 GLY A C 1
ATOM 1620 O O . GLY A 1 196 ? -52.710 -9.045 75.538 1.00 48.94 196 GLY A O 1
ATOM 1621 N N . THR A 1 197 ? -53.409 -7.143 74.543 1.00 49.09 197 THR A N 1
ATOM 1622 C CA . THR A 1 197 ? -53.001 -6.138 75.548 1.00 49.09 197 THR A CA 1
ATOM 1623 C C . THR A 1 197 ? -51.497 -5.993 75.836 1.00 49.09 197 THR A C 1
ATOM 1625 O O . THR A 1 197 ? -50.961 -6.722 76.655 1.00 49.09 197 THR A O 1
ATOM 1628 N N . SER A 1 198 ? -50.849 -4.978 75.237 1.00 41.94 198 SER A N 1
ATOM 1629 C CA . SER A 1 198 ? -50.103 -3.915 75.956 1.00 41.94 198 SER A CA 1
ATOM 1630 C C . SER A 1 198 ? -49.233 -3.049 75.023 1.00 41.94 198 SER A C 1
ATOM 1632 O O . SER A 1 198 ? -48.404 -3.582 74.295 1.00 41.94 198 SER A O 1
ATOM 1634 N N . ASN A 1 199 ? -49.415 -1.728 75.146 1.00 42.06 199 ASN A N 1
ATOM 1635 C CA . ASN A 1 199 ? -48.491 -0.598 74.945 1.00 42.06 199 ASN A CA 1
ATOM 1636 C C . ASN A 1 199 ? -47.648 -0.498 73.656 1.00 42.06 199 ASN A C 1
ATOM 1638 O O . ASN A 1 199 ? -46.732 -1.275 73.411 1.00 42.06 199 ASN A O 1
ATOM 1642 N N . GLU A 1 200 ? -47.881 0.590 72.909 1.00 47.47 200 GLU A N 1
ATOM 1643 C CA . GLU A 1 200 ? -46.943 1.154 71.931 1.00 47.47 200 GLU A CA 1
ATOM 1644 C C . GLU A 1 200 ? -45.604 1.491 72.614 1.00 47.47 200 GLU A C 1
ATOM 1646 O O . GLU A 1 200 ? -45.405 2.585 73.150 1.00 47.47 200 GLU A O 1
ATOM 1651 N N . GLU A 1 201 ? -44.661 0.549 72.608 1.00 53.66 201 GLU A N 1
ATOM 1652 C CA . GLU A 1 201 ? -43.271 0.816 72.967 1.00 53.66 201 GLU A CA 1
ATOM 1653 C C . GLU A 1 201 ? -42.674 1.803 71.956 1.00 53.66 201 GLU A C 1
ATOM 1655 O O . GLU A 1 201 ? -42.293 1.462 70.833 1.00 53.66 201 GLU A O 1
ATOM 1660 N N . LYS A 1 202 ? -42.597 3.074 72.361 1.00 56.88 202 LYS A N 1
ATOM 1661 C CA . LYS A 1 202 ? -41.823 4.095 71.656 1.00 56.88 202 LYS A CA 1
ATOM 1662 C C . LYS A 1 202 ? -40.368 3.639 71.592 1.00 56.88 202 LYS A C 1
ATOM 1664 O O . LYS A 1 202 ? -39.669 3.617 72.600 1.00 56.88 202 LYS A O 1
ATOM 1669 N N . LEU A 1 203 ? -39.923 3.313 70.381 1.00 69.06 203 LEU A N 1
ATOM 1670 C CA . LEU A 1 203 ? -38.548 2.939 70.072 1.00 69.06 203 LEU A CA 1
ATOM 1671 C C . LEU A 1 203 ? -37.548 3.940 70.691 1.00 69.06 203 LEU A C 1
ATOM 1673 O O . LEU A 1 203 ? -37.681 5.150 70.470 1.00 69.06 203 LEU A O 1
ATOM 1677 N N . SER A 1 204 ? -36.567 3.432 71.450 1.00 80.62 204 SER A N 1
ATOM 1678 C CA . SER A 1 204 ? -35.544 4.240 72.136 1.00 80.62 204 SER A CA 1
ATOM 1679 C C . SER A 1 204 ? -34.812 5.183 71.169 1.00 80.62 204 SER A C 1
ATOM 1681 O O . SER A 1 204 ? -34.611 4.859 69.996 1.00 80.62 204 SER A O 1
ATOM 1683 N N . CYS A 1 205 ? -34.396 6.355 71.657 1.00 80.75 205 CYS A N 1
ATOM 1684 C CA . CYS A 1 205 ? -33.692 7.369 70.864 1.00 80.75 205 CYS A CA 1
ATOM 1685 C C . CYS A 1 205 ? -32.424 6.805 70.195 1.00 80.75 205 CYS A C 1
ATOM 1687 O O . CYS A 1 205 ? -32.161 7.090 69.027 1.00 80.75 205 CYS A O 1
ATOM 1689 N N . ASP A 1 206 ? -31.697 5.928 70.888 1.00 83.56 206 ASP A N 1
ATOM 1690 C CA . ASP A 1 206 ? -30.486 5.289 70.359 1.00 83.56 206 ASP A CA 1
ATOM 1691 C C . ASP A 1 206 ? -30.795 4.304 69.228 1.00 83.56 206 ASP A C 1
ATOM 1693 O O . ASP A 1 206 ? -30.066 4.234 68.240 1.00 83.56 206 ASP A O 1
ATOM 1697 N N . ALA A 1 207 ? -31.926 3.600 69.318 1.00 85.50 207 ALA A N 1
ATOM 1698 C CA . ALA A 1 207 ? -32.390 2.713 68.258 1.00 85.50 207 ALA A CA 1
ATOM 1699 C C . ALA A 1 207 ? -32.816 3.502 67.010 1.00 85.50 207 ALA A C 1
ATOM 1701 O O . ALA A 1 207 ? -32.531 3.072 65.895 1.00 85.50 207 ALA A O 1
ATOM 1702 N N . LYS A 1 208 ? -33.430 4.684 67.173 1.00 87.00 208 LYS A N 1
ATOM 1703 C CA . LYS A 1 208 ? -33.744 5.579 66.044 1.00 87.00 208 LYS A CA 1
ATOM 1704 C C . LYS A 1 208 ? -32.479 6.083 65.346 1.00 87.00 208 LYS A C 1
ATOM 1706 O O . LYS A 1 208 ? -32.398 5.981 64.128 1.00 87.00 208 LYS A O 1
ATOM 1711 N N . LYS A 1 209 ? -31.472 6.534 66.107 1.00 90.38 209 LYS A N 1
ATOM 1712 C CA . LYS A 1 209 ? -30.166 6.946 65.557 1.00 90.38 209 LYS A CA 1
ATOM 1713 C C . LYS A 1 209 ? -29.455 5.801 64.832 1.00 90.38 209 LYS A C 1
ATOM 1715 O O . LYS A 1 209 ? -28.879 6.007 63.769 1.00 90.38 209 LYS A O 1
ATOM 1720 N N . ALA A 1 210 ? -29.508 4.589 65.385 1.00 91.75 210 ALA A N 1
ATOM 1721 C CA . ALA A 1 210 ? -28.925 3.410 64.751 1.00 91.75 210 ALA A CA 1
ATOM 1722 C C . ALA A 1 210 ? -29.638 3.053 63.436 1.00 91.75 210 ALA A C 1
ATOM 1724 O O . ALA A 1 210 ? -28.975 2.746 62.449 1.00 91.75 210 ALA A O 1
ATOM 1725 N N . ILE A 1 211 ? -30.972 3.127 63.400 1.00 89.88 211 ILE A N 1
ATOM 1726 C CA . ILE A 1 211 ? -31.756 2.891 62.179 1.00 89.88 211 ILE A CA 1
ATOM 1727 C C . ILE A 1 211 ? -31.425 3.931 61.108 1.00 89.88 211 ILE A C 1
ATOM 1729 O O . ILE A 1 211 ? -31.191 3.547 59.966 1.00 89.88 211 ILE A O 1
ATOM 1733 N N . GLU A 1 212 ? -31.339 5.211 61.470 1.00 91.69 212 GLU A N 1
ATOM 1734 C CA . GLU A 1 212 ? -30.967 6.288 60.546 1.00 91.69 212 GLU A CA 1
ATOM 1735 C C . GLU A 1 212 ? -29.550 6.087 59.980 1.00 91.69 212 GLU A C 1
ATOM 1737 O O . GLU A 1 212 ? -29.333 6.186 58.772 1.00 91.69 212 GLU A O 1
ATOM 1742 N N . ALA A 1 213 ? -28.587 5.697 60.823 1.00 94.44 213 ALA A N 1
ATOM 1743 C CA . ALA A 1 213 ? -27.235 5.367 60.379 1.00 94.44 213 ALA A CA 1
ATOM 1744 C C . ALA A 1 213 ? -27.211 4.152 59.431 1.00 94.44 213 ALA A C 1
ATOM 1746 O O . ALA A 1 213 ? -26.516 4.168 58.414 1.00 94.44 213 ALA A O 1
ATOM 1747 N N . ILE A 1 214 ? -27.988 3.104 59.726 1.00 93.44 214 ILE A N 1
ATOM 1748 C CA . ILE A 1 214 ? -28.115 1.922 58.861 1.00 93.44 214 ILE A CA 1
ATOM 1749 C C . ILE A 1 214 ? -28.774 2.293 57.531 1.00 93.44 214 ILE A C 1
ATOM 1751 O O . ILE A 1 214 ? -28.337 1.812 56.484 1.00 93.44 214 ILE A O 1
ATOM 1755 N N . GLU A 1 215 ? -29.799 3.143 57.543 1.00 91.94 215 GLU A N 1
ATOM 1756 C CA . GLU A 1 215 ? -30.467 3.627 56.336 1.00 91.94 215 GLU A CA 1
ATOM 1757 C C . GLU A 1 215 ? -29.503 4.432 55.461 1.00 91.94 215 GLU A C 1
ATOM 1759 O O . GLU A 1 215 ? -29.396 4.161 54.263 1.00 91.94 215 GLU A O 1
ATOM 1764 N N . TYR A 1 216 ? -28.711 5.328 56.053 1.00 94.81 216 TYR A N 1
ATOM 1765 C CA . TYR A 1 216 ? -27.666 6.064 55.344 1.00 94.81 216 TYR A CA 1
ATOM 1766 C C . TYR A 1 216 ? -26.607 5.133 54.732 1.00 94.81 216 TYR A C 1
ATOM 1768 O O . TYR A 1 216 ? -26.288 5.228 53.547 1.00 94.81 216 TYR A O 1
ATOM 1776 N N . ILE A 1 217 ? -26.093 4.168 55.500 1.00 94.44 217 ILE A N 1
ATOM 1777 C CA . ILE A 1 217 ? -25.099 3.206 54.998 1.00 94.44 217 ILE A CA 1
ATOM 1778 C C . ILE A 1 217 ? -25.691 2.367 53.861 1.00 94.44 217 ILE A C 1
ATOM 1780 O O . ILE A 1 217 ? -25.046 2.146 52.837 1.00 94.44 217 ILE A O 1
ATOM 1784 N N . THR A 1 218 ? -26.932 1.907 54.017 1.00 91.75 218 THR A N 1
ATOM 1785 C CA . THR A 1 218 ? -27.598 1.055 53.026 1.00 91.75 218 THR A CA 1
ATOM 1786 C C . THR A 1 218 ? -27.891 1.826 51.740 1.00 91.75 218 THR A C 1
ATOM 1788 O O . THR A 1 218 ? -27.673 1.305 50.642 1.00 91.75 218 THR A O 1
ATOM 1791 N N . THR A 1 219 ? -28.351 3.073 51.843 1.00 90.56 219 THR A N 1
ATOM 1792 C CA . THR A 1 219 ? -28.589 3.948 50.685 1.00 90.56 219 THR A CA 1
ATOM 1793 C C . THR A 1 219 ? -27.283 4.291 49.968 1.00 90.56 219 THR A C 1
ATOM 1795 O O . THR A 1 219 ? -27.215 4.182 48.744 1.00 90.56 219 THR A O 1
ATOM 1798 N N . HIS A 1 220 ? -26.209 4.573 50.705 1.00 93.44 220 HIS A N 1
ATOM 1799 C CA . HIS A 1 220 ? -24.895 4.824 50.118 1.00 93.44 220 HIS A CA 1
ATOM 1800 C C . HIS A 1 220 ? -24.318 3.581 49.418 1.00 93.44 220 HIS A C 1
ATOM 1802 O O . HIS A 1 220 ? -23.935 3.647 48.252 1.00 93.44 220 HIS A O 1
ATOM 1808 N N . LEU A 1 221 ? -24.352 2.411 50.068 1.00 89.50 221 LEU A N 1
ATOM 1809 C CA . LEU A 1 221 ? -23.893 1.148 49.475 1.00 89.50 221 LEU A CA 1
ATOM 1810 C C . LEU A 1 221 ? -24.694 0.766 48.228 1.00 89.50 221 LEU A C 1
ATOM 1812 O O . LEU A 1 221 ? -24.134 0.267 47.253 1.00 89.50 221 LEU A O 1
ATOM 1816 N N . THR A 1 222 ? -26.013 0.965 48.245 1.00 88.12 222 THR A N 1
ATOM 1817 C CA . THR A 1 222 ? -26.851 0.670 47.074 1.00 88.12 222 THR A CA 1
ATOM 1818 C C . THR A 1 222 ? -26.538 1.605 45.914 1.00 88.12 222 THR A C 1
ATOM 1820 O O . THR A 1 222 ? -26.410 1.126 44.786 1.00 88.12 222 THR A O 1
ATOM 1823 N N . HIS A 1 223 ? -26.340 2.896 46.178 1.00 88.50 223 HIS A N 1
ATOM 1824 C CA . HIS A 1 223 ? -25.905 3.863 45.177 1.00 88.50 223 HIS A CA 1
ATOM 1825 C C . HIS A 1 223 ? -24.537 3.484 44.584 1.00 88.50 223 HIS A C 1
ATOM 1827 O O . HIS A 1 223 ? -24.411 3.342 43.366 1.00 88.50 223 HIS A O 1
ATOM 1833 N N . ASP A 1 224 ? -23.543 3.190 45.423 1.00 87.56 224 ASP A N 1
ATOM 1834 C CA . ASP A 1 224 ? -22.207 2.764 44.991 1.00 87.56 224 ASP A CA 1
ATOM 1835 C C . ASP A 1 224 ? -22.230 1.482 44.151 1.00 87.56 224 ASP A C 1
ATOM 1837 O O . ASP A 1 224 ? -21.547 1.385 43.126 1.00 87.56 224 ASP A O 1
ATOM 1841 N N . ASN A 1 225 ? -23.050 0.501 44.538 1.00 85.62 225 ASN A N 1
ATOM 1842 C CA . ASN A 1 225 ? -23.222 -0.737 43.780 1.00 85.62 225 ASN A CA 1
ATOM 1843 C C . ASN A 1 225 ? -23.853 -0.479 42.401 1.00 85.62 225 ASN A C 1
ATOM 1845 O O . ASN A 1 225 ? -23.421 -1.065 41.406 1.00 85.62 225 ASN A O 1
ATOM 1849 N N . VAL A 1 226 ? -24.833 0.429 42.301 1.00 84.19 226 VAL A N 1
ATOM 1850 C CA . VAL A 1 226 ? -25.422 0.828 41.010 1.00 84.19 226 VAL A CA 1
ATOM 1851 C C . VAL A 1 226 ? -24.376 1.509 40.124 1.00 84.19 226 VAL A C 1
ATOM 1853 O O . VAL A 1 226 ? -24.263 1.164 38.945 1.00 84.19 226 VAL A O 1
ATOM 1856 N N . PHE A 1 227 ? -23.566 2.411 40.682 1.00 84.94 227 PHE A N 1
ATOM 1857 C CA . PHE A 1 227 ? -22.486 3.083 39.954 1.00 84.94 227 PHE A CA 1
ATOM 1858 C C . PHE A 1 227 ? -21.409 2.109 39.463 1.00 84.94 227 PHE A C 1
ATOM 1860 O O . PHE A 1 227 ? -20.972 2.202 38.310 1.00 84.94 227 PHE A O 1
ATOM 1867 N N . LYS A 1 228 ? -20.991 1.150 40.300 1.00 83.69 228 LYS A N 1
ATOM 1868 C CA . LYS A 1 228 ? -20.051 0.087 39.904 1.00 83.69 228 LYS A CA 1
ATOM 1869 C C . LYS A 1 228 ? -20.611 -0.743 38.756 1.00 83.69 228 LYS A C 1
ATOM 1871 O O . LYS A 1 228 ? -19.942 -0.884 37.735 1.00 83.69 228 LYS A O 1
ATOM 1876 N N . ARG A 1 229 ? -21.863 -1.191 38.866 1.00 81.06 229 ARG A N 1
ATOM 1877 C CA . ARG A 1 229 ? -22.520 -1.987 37.825 1.00 81.06 229 ARG A CA 1
ATOM 1878 C C . ARG A 1 229 ? -22.618 -1.247 36.494 1.00 81.06 229 ARG A C 1
ATOM 1880 O O . ARG A 1 229 ? -22.322 -1.820 35.451 1.00 81.06 229 ARG A O 1
ATOM 1887 N N . GLN A 1 230 ? -23.005 0.027 36.504 1.00 81.44 230 GLN A N 1
ATOM 1888 C CA . GLN A 1 230 ? -23.060 0.819 35.273 1.00 81.44 230 GLN A CA 1
ATOM 1889 C C . GLN A 1 230 ? -21.671 0.999 34.647 1.00 81.44 230 GLN A C 1
ATOM 1891 O O . GLN A 1 230 ? -21.534 0.948 33.427 1.00 81.44 230 GLN A O 1
ATOM 1896 N N . ARG A 1 231 ? -20.626 1.168 35.467 1.00 81.62 231 ARG A N 1
ATOM 1897 C CA . ARG A 1 231 ? -19.238 1.241 34.990 1.00 81.62 231 ARG A CA 1
ATOM 1898 C C . ARG A 1 231 ? -18.796 -0.066 34.337 1.00 81.62 231 ARG A C 1
ATOM 1900 O O . ARG A 1 231 ? -18.140 -0.029 33.303 1.00 81.62 231 ARG A O 1
ATOM 1907 N N . GLU A 1 232 ? -19.150 -1.205 34.922 1.00 80.94 232 GLU A N 1
ATOM 1908 C CA . GLU A 1 232 ? -18.870 -2.518 34.334 1.00 80.94 232 GLU A CA 1
ATOM 1909 C C . GLU A 1 232 ? -19.629 -2.739 33.020 1.00 80.94 232 GLU A C 1
ATOM 1911 O O . GLU A 1 232 ? -19.039 -3.238 32.065 1.00 80.94 232 GLU A O 1
ATOM 1916 N N . GLU A 1 233 ? -20.893 -2.303 32.927 1.00 83.75 233 GLU A N 1
ATOM 1917 C CA . GLU A 1 233 ? -21.661 -2.338 31.671 1.00 83.75 233 GLU A CA 1
ATOM 1918 C C . GLU A 1 233 ? -20.953 -1.535 30.564 1.00 83.75 233 GLU A C 1
ATOM 1920 O O . GLU A 1 233 ? -20.781 -2.049 29.461 1.00 83.75 233 GLU A O 1
ATOM 1925 N N . TRP A 1 234 ? -20.467 -0.324 30.857 1.00 83.00 234 TRP A N 1
ATOM 1926 C CA . TRP A 1 234 ? -19.705 0.494 29.901 1.00 83.00 234 TRP A CA 1
ATOM 1927 C C . TRP A 1 234 ? -18.368 -0.132 29.489 1.00 83.00 234 TRP A C 1
ATOM 1929 O O . TRP A 1 234 ? -18.034 -0.140 28.305 1.00 83.00 234 TRP A O 1
ATOM 1939 N N . LYS A 1 235 ? -17.626 -0.715 30.437 1.00 82.88 235 LYS A N 1
ATOM 1940 C CA . LYS A 1 235 ? -16.382 -1.444 30.138 1.00 82.88 235 LYS A CA 1
ATOM 1941 C C . LYS A 1 235 ? -16.627 -2.667 29.261 1.00 82.88 235 LYS A C 1
ATOM 1943 O O . LYS A 1 235 ? -15.831 -2.978 28.387 1.00 82.88 235 LYS A O 1
ATOM 1948 N N . PHE A 1 236 ? -17.726 -3.379 29.482 1.00 83.81 236 PHE A N 1
ATOM 1949 C CA . PHE A 1 236 ? -18.069 -4.505 28.625 1.00 83.81 236 PHE A CA 1
ATOM 1950 C C . PHE A 1 236 ? -18.451 -4.032 27.216 1.00 83.81 236 PHE A C 1
ATOM 1952 O O . PHE A 1 236 ? -18.025 -4.626 26.231 1.00 83.81 236 PHE A O 1
ATOM 1959 N N . VAL A 1 237 ? -19.193 -2.928 27.107 1.00 85.25 237 VAL A N 1
ATOM 1960 C CA . VAL A 1 237 ? -19.539 -2.312 25.816 1.00 85.25 237 VAL A CA 1
ATOM 1961 C C . VAL A 1 237 ? -18.289 -1.892 25.045 1.00 85.25 237 VAL A C 1
ATOM 1963 O O . VAL A 1 237 ? -18.227 -2.150 23.846 1.00 85.25 237 VAL A O 1
ATOM 1966 N N . SER A 1 238 ? -17.282 -1.310 25.705 1.00 83.44 238 SER A N 1
ATOM 1967 C CA . SER A 1 238 ? -16.025 -0.947 25.037 1.00 83.44 238 SER A CA 1
ATOM 1968 C C . SER A 1 238 ? -15.272 -2.173 24.513 1.00 83.44 238 SER A C 1
ATOM 1970 O O . SER A 1 238 ? -14.798 -2.142 23.383 1.00 83.44 238 SER A O 1
ATOM 1972 N N . VAL A 1 239 ? -15.256 -3.281 25.259 1.00 83.50 239 VAL A N 1
ATOM 1973 C CA . VAL A 1 239 ? -14.666 -4.559 24.815 1.00 83.50 239 VAL A CA 1
ATOM 1974 C C . VAL A 1 239 ? -15.424 -5.174 23.627 1.00 83.50 239 VAL A C 1
ATOM 1976 O O . VAL A 1 239 ? -14.812 -5.738 22.723 1.00 83.50 239 VAL A O 1
ATOM 1979 N N . VAL A 1 240 ? -16.755 -5.065 23.589 1.00 86.25 240 VAL A N 1
ATOM 1980 C CA . VAL A 1 240 ? -17.561 -5.545 22.448 1.00 86.25 240 VAL A CA 1
ATOM 1981 C C . VAL A 1 240 ? -17.342 -4.670 21.210 1.00 86.25 240 VAL A C 1
ATOM 1983 O O . VAL A 1 240 ? -17.241 -5.189 20.098 1.00 86.25 240 VAL A O 1
ATOM 1986 N N . ILE A 1 241 ? -17.253 -3.350 21.394 1.00 85.44 241 ILE A N 1
ATOM 1987 C CA . ILE A 1 241 ? -16.953 -2.392 20.322 1.00 85.44 241 ILE A CA 1
ATOM 1988 C C . ILE A 1 241 ? -15.557 -2.629 19.756 1.00 85.44 241 ILE A C 1
ATOM 1990 O O . ILE A 1 241 ? -15.410 -2.628 18.540 1.00 85.44 241 ILE A O 1
ATOM 1994 N N . ASP A 1 242 ? -14.568 -2.882 20.611 1.00 86.44 242 ASP A N 1
ATOM 1995 C CA . ASP A 1 242 ? -13.214 -3.255 20.202 1.00 86.44 242 ASP A CA 1
ATOM 1996 C C . ASP A 1 242 ? -13.243 -4.456 19.245 1.00 86.44 242 ASP A C 1
ATOM 1998 O O . ASP A 1 242 ? -12.765 -4.360 18.119 1.00 86.44 242 ASP A O 1
ATOM 2002 N N . ARG A 1 243 ? -13.938 -5.544 19.605 1.00 86.56 243 ARG A N 1
ATOM 2003 C CA . ARG A 1 243 ? -14.089 -6.713 18.719 1.00 86.56 243 ARG A CA 1
ATOM 2004 C C . ARG A 1 243 ? -14.799 -6.391 17.407 1.00 86.56 243 ARG A C 1
ATOM 2006 O O . ARG A 1 243 ? -14.342 -6.830 16.356 1.00 86.56 243 ARG A O 1
ATOM 2013 N N . LEU A 1 244 ? -15.895 -5.633 17.450 1.00 87.12 244 LEU A N 1
ATOM 2014 C CA . LEU A 1 244 ? -16.633 -5.237 16.248 1.00 87.12 244 LEU A CA 1
ATOM 2015 C C . LEU A 1 244 ? -15.751 -4.424 15.294 1.00 87.12 244 LEU A C 1
ATOM 2017 O O . LEU A 1 244 ? -15.713 -4.703 14.096 1.00 87.12 244 LEU A O 1
ATOM 2021 N N . LEU A 1 245 ? -15.040 -3.431 15.829 1.00 84.31 245 LEU A N 1
ATOM 2022 C CA . LEU A 1 245 ? -14.168 -2.558 15.052 1.00 84.31 245 LEU A CA 1
ATOM 2023 C C . LEU A 1 245 ? -12.931 -3.302 14.545 1.00 84.31 245 LEU A C 1
ATOM 2025 O O . LEU A 1 245 ? -12.517 -3.052 13.418 1.00 84.31 245 LEU A O 1
ATOM 2029 N N . LEU A 1 246 ? -12.394 -4.262 15.305 1.00 84.44 246 LEU A N 1
ATOM 2030 C CA . LEU A 1 246 ? -11.312 -5.141 14.857 1.00 84.44 246 LEU A CA 1
ATOM 2031 C C . LEU A 1 246 ? -11.737 -6.030 13.684 1.00 84.44 246 LEU A C 1
ATOM 2033 O O . LEU A 1 246 ? -10.981 -6.157 12.726 1.00 84.44 246 LEU A O 1
ATOM 2037 N N . TYR A 1 247 ? -12.938 -6.619 13.711 1.00 87.44 247 TYR A N 1
ATOM 2038 C CA . TYR A 1 247 ? -13.433 -7.409 12.577 1.00 87.44 247 TYR A CA 1
ATOM 2039 C C . TYR A 1 247 ? -13.685 -6.547 11.339 1.00 87.44 247 TYR A C 1
ATOM 2041 O O . TYR A 1 247 ? -13.336 -6.952 10.230 1.00 87.44 247 TYR A O 1
ATOM 2049 N N . LEU A 1 248 ? -14.239 -5.346 11.522 1.00 87.25 248 LEU A N 1
ATOM 2050 C CA . LEU A 1 248 ? -14.410 -4.384 10.435 1.00 87.25 248 LEU A CA 1
ATOM 2051 C C . LEU A 1 248 ? -13.050 -3.982 9.850 1.00 87.25 248 LEU A C 1
ATOM 2053 O O . LEU A 1 248 ? -12.869 -4.021 8.636 1.00 87.25 248 LEU A O 1
ATOM 2057 N N . PHE A 1 249 ? -12.074 -3.672 10.705 1.00 86.81 249 PHE A N 1
ATOM 2058 C CA . PHE A 1 249 ? -10.712 -3.332 10.302 1.00 86.81 249 PHE A CA 1
ATOM 2059 C C . PHE A 1 249 ? -10.019 -4.481 9.565 1.00 86.81 249 PHE A C 1
ATOM 2061 O O . PHE A 1 249 ? -9.416 -4.264 8.516 1.00 86.81 249 PHE A O 1
ATOM 2068 N N . PHE A 1 250 ? -10.138 -5.710 10.068 1.00 87.88 250 PHE A N 1
ATOM 2069 C CA . PHE A 1 250 ? -9.588 -6.893 9.415 1.00 87.88 250 PHE A CA 1
ATOM 2070 C C . PHE A 1 250 ? -10.211 -7.110 8.033 1.00 87.88 250 PHE A C 1
ATOM 2072 O O . PHE A 1 250 ? -9.488 -7.379 7.076 1.00 87.88 250 PHE A O 1
ATOM 2079 N N . GLY A 1 251 ? -11.530 -6.941 7.904 1.00 88.69 251 GLY A N 1
ATOM 2080 C CA . GLY A 1 251 ? -12.230 -7.041 6.623 1.00 88.69 251 GLY A CA 1
ATOM 2081 C C . GLY A 1 251 ? -11.777 -5.977 5.625 1.00 88.69 251 GLY A C 1
ATOM 2082 O O . GLY A 1 251 ? -11.455 -6.301 4.485 1.00 88.69 251 GLY A O 1
ATOM 2083 N N . VAL A 1 252 ? -11.679 -4.722 6.065 1.00 87.12 252 VAL A N 1
ATOM 2084 C CA . VAL A 1 252 ? -11.217 -3.601 5.234 1.00 87.12 252 VAL A CA 1
ATOM 2085 C C . VAL A 1 252 ? -9.749 -3.773 4.826 1.00 87.12 252 VAL A C 1
ATOM 2087 O O . VAL A 1 252 ? -9.415 -3.571 3.661 1.00 87.12 252 VAL A O 1
ATOM 2090 N N . THR A 1 253 ? -8.884 -4.211 5.743 1.00 85.56 253 THR A N 1
ATOM 2091 C CA . THR A 1 253 ? -7.462 -4.463 5.462 1.00 85.56 253 THR A CA 1
ATOM 2092 C C . THR A 1 253 ? -7.295 -5.638 4.506 1.00 85.56 253 THR A C 1
ATOM 2094 O O . THR A 1 253 ? -6.593 -5.522 3.511 1.00 85.56 253 THR A O 1
ATOM 2097 N N . THR A 1 254 ? -7.983 -6.756 4.749 1.00 88.19 254 THR A N 1
ATOM 2098 C CA . THR A 1 254 ? -7.905 -7.947 3.889 1.00 88.19 254 THR A CA 1
ATOM 2099 C C . THR A 1 254 ? -8.473 -7.666 2.503 1.00 88.19 254 THR A C 1
ATOM 2101 O O . THR A 1 254 ? -7.839 -7.991 1.505 1.00 88.19 254 THR A O 1
ATOM 2104 N N . GLY A 1 255 ? -9.640 -7.021 2.424 1.00 87.44 255 GLY A N 1
ATOM 2105 C CA . GLY A 1 255 ? -10.249 -6.622 1.156 1.00 87.44 255 GLY A CA 1
ATOM 2106 C C . GLY A 1 255 ? -9.401 -5.598 0.406 1.00 87.44 255 GLY A C 1
ATOM 2107 O O . GLY A 1 255 ? -9.251 -5.692 -0.807 1.00 87.44 255 GLY A O 1
ATOM 2108 N N . GLY A 1 256 ? -8.784 -4.669 1.131 1.00 84.88 256 GLY A N 1
ATOM 2109 C CA . GLY A 1 256 ? -7.845 -3.703 0.595 1.00 84.88 256 GLY A CA 1
ATOM 2110 C C . GLY A 1 256 ? -6.596 -4.349 -0.003 1.00 84.88 256 GLY A C 1
ATOM 2111 O O . GLY A 1 256 ? -6.280 -4.100 -1.163 1.00 84.88 256 GLY A O 1
ATOM 2112 N N . THR A 1 257 ? -5.929 -5.225 0.751 1.00 81.88 257 THR A N 1
ATOM 2113 C CA . THR A 1 257 ? -4.764 -5.995 0.289 1.00 81.88 257 THR A CA 1
ATOM 2114 C C . THR A 1 257 ? -5.123 -6.901 -0.889 1.00 81.88 257 THR A C 1
ATOM 2116 O O . THR A 1 257 ? -4.372 -6.971 -1.857 1.00 81.88 257 THR A O 1
ATOM 2119 N N . MET A 1 258 ? -6.289 -7.553 -0.855 1.00 83.62 258 MET A N 1
ATOM 2120 C CA . MET A 1 258 ? -6.770 -8.402 -1.947 1.00 83.62 258 MET A CA 1
ATOM 2121 C C . MET A 1 258 ? -7.091 -7.588 -3.205 1.00 83.62 258 MET A C 1
ATOM 2123 O O . MET A 1 258 ? -6.669 -7.958 -4.293 1.00 83.62 258 MET A O 1
ATOM 2127 N N . GLY A 1 259 ? -7.794 -6.460 -3.078 1.00 79.50 259 GLY A N 1
ATOM 2128 C CA . GLY A 1 259 ? -8.118 -5.585 -4.209 1.00 79.50 259 GLY A CA 1
ATOM 2129 C C . GLY A 1 259 ? -6.869 -4.993 -4.851 1.00 79.50 259 GLY A C 1
ATOM 2130 O O . GLY A 1 259 ? -6.779 -4.876 -6.069 1.00 79.50 259 GLY A O 1
ATOM 2131 N N . ILE A 1 260 ? -5.871 -4.693 -4.029 1.00 75.38 260 ILE A N 1
ATOM 2132 C CA . ILE A 1 260 ? -4.543 -4.301 -4.466 1.00 75.38 260 ILE A CA 1
ATOM 2133 C C . ILE A 1 260 ? -3.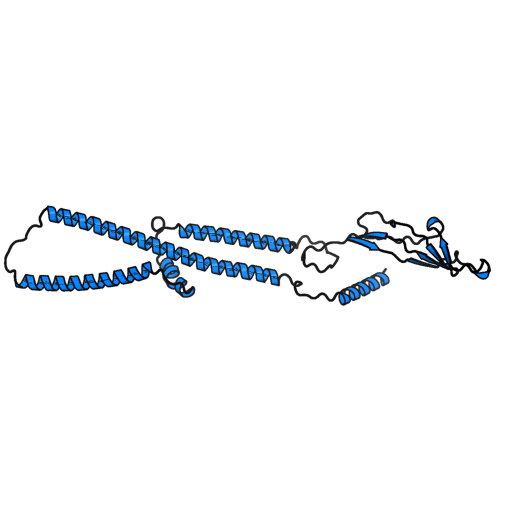847 -5.425 -5.257 1.00 75.38 260 ILE A C 1
ATOM 2135 O O . ILE A 1 260 ? -3.316 -5.177 -6.337 1.00 75.38 260 ILE A O 1
ATOM 2139 N N . LEU A 1 261 ? -3.849 -6.648 -4.729 1.00 73.75 261 LEU A N 1
ATOM 2140 C CA . LEU A 1 261 ? -3.155 -7.789 -5.328 1.00 73.75 261 LEU A CA 1
ATOM 2141 C C . LEU A 1 261 ? -3.818 -8.229 -6.642 1.00 73.75 261 LEU A C 1
ATOM 2143 O O . LEU A 1 261 ? -3.127 -8.579 -7.589 1.00 73.75 261 LEU A O 1
ATOM 2147 N N . LEU A 1 262 ? -5.146 -8.118 -6.729 1.00 71.38 262 LEU A N 1
ATOM 2148 C CA . LEU A 1 262 ? -5.920 -8.349 -7.953 1.00 71.38 262 LEU A CA 1
ATOM 2149 C C . LEU A 1 262 ? -5.795 -7.207 -8.973 1.00 71.38 262 LEU A C 1
ATOM 2151 O O . LEU A 1 262 ? -6.008 -7.428 -10.160 1.00 71.38 262 LEU A O 1
ATOM 2155 N N . SER A 1 263 ? -5.443 -5.993 -8.533 1.00 68.12 263 SER A N 1
ATOM 2156 C CA . SER A 1 263 ? -5.176 -4.857 -9.430 1.00 68.12 263 SER A CA 1
ATOM 2157 C C . SER A 1 263 ? -3.807 -4.934 -10.107 1.00 68.12 263 SER A C 1
ATOM 2159 O O . SER A 1 263 ? -3.516 -4.079 -10.938 1.00 68.12 263 SER A O 1
ATOM 2161 N N . ALA A 1 264 ? -2.961 -5.902 -9.745 1.00 65.75 264 ALA A N 1
ATOM 2162 C CA . ALA A 1 264 ? -1.706 -6.182 -10.426 1.00 65.75 264 ALA A CA 1
ATOM 2163 C C . ALA A 1 264 ? -1.930 -7.339 -11.426 1.00 65.75 264 ALA A C 1
ATOM 2165 O O . ALA A 1 264 ? -1.691 -8.495 -11.072 1.00 65.75 264 ALA A O 1
ATOM 2166 N N . PRO A 1 265 ? -2.404 -7.063 -12.660 1.00 56.31 265 PRO A N 1
ATOM 2167 C CA . PRO A 1 265 ? -2.737 -8.095 -13.647 1.00 56.31 265 PRO A CA 1
ATOM 2168 C C . PRO A 1 265 ? -1.542 -8.990 -14.018 1.00 56.31 265 PRO A C 1
ATOM 2170 O O . PRO A 1 265 ? -1.740 -10.145 -14.383 1.00 56.31 265 PRO A O 1
ATOM 2173 N N . ASN A 1 266 ? -0.309 -8.504 -13.835 1.00 56.38 266 ASN A N 1
ATOM 2174 C CA . ASN A 1 266 ? 0.900 -9.156 -14.344 1.00 56.38 266 ASN A CA 1
ATOM 2175 C C . ASN A 1 266 ? 1.703 -9.932 -13.283 1.00 56.38 266 ASN A C 1
ATOM 2177 O O . ASN A 1 266 ? 2.743 -10.491 -13.611 1.00 56.38 266 ASN A O 1
ATOM 2181 N N . VAL A 1 267 ? 1.256 -10.015 -12.017 1.00 55.56 267 VAL A N 1
ATOM 2182 C CA . VAL A 1 267 ? 2.012 -10.742 -10.963 1.00 55.56 267 VAL A CA 1
ATOM 2183 C C . VAL A 1 267 ? 2.182 -12.232 -11.283 1.00 55.56 267 VAL A C 1
ATOM 2185 O O . VAL A 1 267 ? 3.169 -12.842 -10.872 1.00 55.56 267 VAL A O 1
ATOM 2188 N N . PHE A 1 268 ? 1.241 -12.818 -12.026 1.00 54.25 268 PHE A N 1
ATOM 2189 C CA . PHE A 1 268 ? 1.257 -14.235 -12.396 1.00 54.25 268 PHE A CA 1
ATOM 2190 C C . PHE A 1 268 ? 1.375 -14.471 -13.905 1.00 54.25 268 PHE A C 1
ATOM 2192 O O . PHE A 1 268 ? 1.277 -15.617 -14.347 1.00 54.25 268 PHE A O 1
ATOM 2199 N N . GLU A 1 269 ? 1.572 -13.423 -14.709 1.00 49.41 269 GLU A N 1
ATOM 2200 C CA . GLU A 1 269 ? 1.680 -13.588 -16.155 1.00 49.41 269 GLU A CA 1
ATOM 2201 C C . GLU A 1 269 ? 3.103 -14.027 -16.518 1.00 49.41 269 GLU A C 1
ATOM 2203 O O . GLU A 1 269 ? 4.077 -13.282 -16.404 1.00 49.41 269 GLU A O 1
ATOM 2208 N N . HIS A 1 270 ? 3.239 -15.290 -16.918 1.00 48.75 270 HIS A N 1
ATOM 2209 C CA . HIS A 1 270 ? 4.508 -15.839 -17.373 1.00 48.75 270 HIS A CA 1
ATOM 2210 C C . HIS A 1 270 ? 4.779 -15.323 -18.793 1.00 48.75 270 HIS A C 1
ATOM 2212 O O . HIS A 1 270 ? 4.314 -15.896 -19.779 1.00 48.75 270 HIS A O 1
ATOM 2218 N N . VAL A 1 271 ? 5.483 -14.194 -18.898 1.00 56.84 271 VAL A N 1
ATOM 2219 C CA . VAL A 1 271 ? 5.793 -13.567 -20.189 1.00 56.84 271 VAL A CA 1
ATOM 2220 C C . VAL A 1 271 ? 6.730 -14.478 -20.983 1.00 56.84 271 VAL A C 1
ATOM 2222 O O . VAL A 1 271 ? 7.918 -14.603 -20.689 1.00 56.84 271 VAL A O 1
ATOM 2225 N N . ASN A 1 272 ? 6.190 -15.122 -22.018 1.00 54.97 272 ASN A N 1
ATOM 2226 C CA . ASN A 1 272 ? 6.960 -15.964 -22.924 1.00 54.97 272 ASN A CA 1
ATOM 2227 C C . ASN A 1 272 ? 7.733 -15.070 -23.910 1.00 54.97 272 ASN A C 1
ATOM 2229 O O . ASN A 1 272 ? 7.229 -14.688 -24.973 1.00 54.97 272 ASN A O 1
ATOM 2233 N N . GLN A 1 273 ? 8.949 -14.696 -23.505 1.00 59.03 273 GLN A N 1
ATOM 2234 C CA . GLN A 1 273 ? 9.810 -13.678 -24.120 1.00 59.03 273 GLN A CA 1
ATOM 2235 C C . GLN A 1 273 ? 10.018 -13.880 -25.635 1.00 59.03 273 GLN A C 1
ATOM 2237 O O . GLN A 1 273 ? 10.106 -12.910 -26.385 1.00 59.03 273 GLN A O 1
ATOM 2242 N N . THR A 1 274 ? 10.001 -15.128 -26.110 1.00 60.94 274 THR A N 1
ATOM 2243 C CA . THR A 1 274 ? 10.163 -15.494 -27.527 1.00 60.94 274 THR A CA 1
ATOM 2244 C C . THR A 1 274 ? 9.070 -14.904 -28.423 1.00 60.94 274 THR A C 1
ATOM 2246 O O . THR A 1 274 ? 9.360 -14.391 -29.500 1.00 60.94 274 THR A O 1
ATOM 2249 N N . SER A 1 275 ? 7.819 -14.909 -27.954 1.00 66.00 275 SER A N 1
ATOM 2250 C CA . SER A 1 275 ? 6.667 -14.420 -28.728 1.00 66.00 275 SER A CA 1
ATOM 2251 C C . SER A 1 275 ? 6.625 -12.893 -28.847 1.00 66.00 275 SER A C 1
ATOM 2253 O O . SER A 1 275 ? 6.124 -12.357 -29.833 1.00 66.00 275 SER A O 1
ATOM 2255 N N . VAL A 1 276 ? 7.172 -12.184 -27.857 1.00 68.44 276 VAL A N 1
ATOM 2256 C CA . VAL A 1 276 ? 7.287 -10.719 -27.868 1.00 68.44 276 VAL A CA 1
ATOM 2257 C C . VAL A 1 276 ? 8.397 -10.293 -28.827 1.00 68.44 276 VAL A C 1
ATOM 2259 O O . VAL A 1 276 ? 8.207 -9.382 -29.629 1.00 68.44 276 VAL A O 1
ATOM 2262 N N . ILE A 1 277 ? 9.532 -11.000 -28.803 1.00 69.31 277 ILE A N 1
ATOM 2263 C CA . ILE A 1 277 ? 10.657 -10.748 -29.712 1.00 69.31 277 ILE A CA 1
ATOM 2264 C C . ILE A 1 277 ? 10.247 -10.967 -31.176 1.00 69.31 277 ILE A C 1
ATOM 2266 O O . ILE A 1 277 ? 10.638 -10.175 -32.030 1.00 69.31 277 ILE A O 1
ATOM 2270 N N . GLU A 1 278 ? 9.451 -11.996 -31.485 1.00 73.44 278 GLU A N 1
ATOM 2271 C CA . GLU A 1 278 ? 8.959 -12.219 -32.854 1.00 73.44 278 GLU A CA 1
ATOM 2272 C C . GLU A 1 278 ? 8.048 -11.093 -33.353 1.00 73.44 278 GLU A C 1
ATOM 2274 O O . GLU A 1 278 ? 8.236 -10.626 -34.476 1.00 73.44 278 GLU A O 1
ATOM 2279 N N . ARG A 1 279 ? 7.127 -10.596 -32.517 1.00 75.81 279 ARG A N 1
ATOM 2280 C CA . ARG A 1 279 ? 6.261 -9.462 -32.887 1.00 75.81 279 ARG A CA 1
ATOM 2281 C C . ARG A 1 279 ? 7.068 -8.193 -33.144 1.00 75.81 279 ARG A C 1
ATOM 2283 O O . ARG A 1 279 ? 6.850 -7.530 -34.150 1.00 75.81 279 ARG A O 1
ATOM 2290 N N . LEU A 1 280 ? 8.042 -7.891 -32.283 1.00 73.44 280 LEU A N 1
ATOM 2291 C CA . LEU A 1 280 ? 8.916 -6.726 -32.460 1.00 73.44 280 LEU A CA 1
ATOM 2292 C C . LEU A 1 280 ? 9.787 -6.842 -33.719 1.00 73.44 280 LEU A C 1
ATOM 2294 O O . LEU A 1 280 ? 10.001 -5.846 -34.403 1.00 73.44 280 LEU A O 1
ATOM 2298 N N . LYS A 1 281 ? 10.255 -8.050 -34.062 1.00 70.00 281 LYS A N 1
ATOM 2299 C CA . LYS A 1 281 ? 10.973 -8.294 -35.323 1.00 70.00 281 LYS A CA 1
ATOM 2300 C C . LYS A 1 281 ? 10.089 -8.075 -36.549 1.00 70.00 281 LYS A C 1
ATOM 2302 O O . LYS A 1 281 ? 10.565 -7.503 -37.522 1.00 70.00 281 LYS A O 1
ATOM 2307 N N . GLN A 1 282 ? 8.835 -8.526 -36.513 1.00 75.19 282 GLN A N 1
ATOM 2308 C CA . GLN A 1 282 ? 7.884 -8.321 -37.611 1.00 75.19 282 GLN A CA 1
ATOM 2309 C C . GLN A 1 282 ? 7.548 -6.842 -37.795 1.00 75.19 282 GLN A C 1
ATOM 2311 O O . GLN A 1 282 ? 7.583 -6.346 -38.914 1.00 75.19 282 GLN A O 1
ATOM 2316 N N . GLN A 1 283 ? 7.316 -6.128 -36.697 1.00 76.25 283 GLN A N 1
ATOM 2317 C CA . GLN A 1 283 ? 6.975 -4.710 -36.730 1.00 76.25 283 GLN A CA 1
ATOM 2318 C C . GLN A 1 283 ? 8.149 -3.851 -37.226 1.00 76.25 283 GLN A C 1
ATOM 2320 O O . GLN A 1 283 ? 7.971 -3.001 -38.090 1.00 76.25 283 GLN A O 1
ATOM 2325 N N . ALA A 1 284 ? 9.376 -4.157 -36.789 1.00 69.88 284 ALA A N 1
ATOM 2326 C CA . ALA A 1 284 ? 10.576 -3.515 -37.326 1.00 69.88 284 ALA A CA 1
ATOM 2327 C C . ALA A 1 284 ? 10.801 -3.819 -38.821 1.00 69.88 284 ALA A C 1
ATOM 2329 O O . ALA A 1 284 ? 11.331 -2.978 -39.543 1.00 69.88 284 ALA A O 1
ATOM 2330 N N . ALA A 1 285 ? 10.412 -5.007 -39.298 1.00 72.69 285 ALA A N 1
ATOM 2331 C CA . ALA A 1 285 ? 10.499 -5.356 -40.714 1.00 72.69 285 ALA A CA 1
ATOM 2332 C C . ALA A 1 285 ? 9.449 -4.617 -41.566 1.00 72.69 285 ALA A C 1
ATOM 2334 O O . ALA A 1 285 ? 9.762 -4.212 -42.682 1.00 72.69 285 ALA A O 1
ATOM 2335 N N . GLU A 1 286 ? 8.235 -4.410 -41.046 1.00 77.00 286 GLU A N 1
ATOM 2336 C CA . GLU A 1 286 ? 7.202 -3.593 -41.699 1.00 77.00 286 GLU A CA 1
ATOM 2337 C C . GLU A 1 286 ? 7.595 -2.111 -41.760 1.00 77.00 286 GLU A C 1
ATOM 2339 O 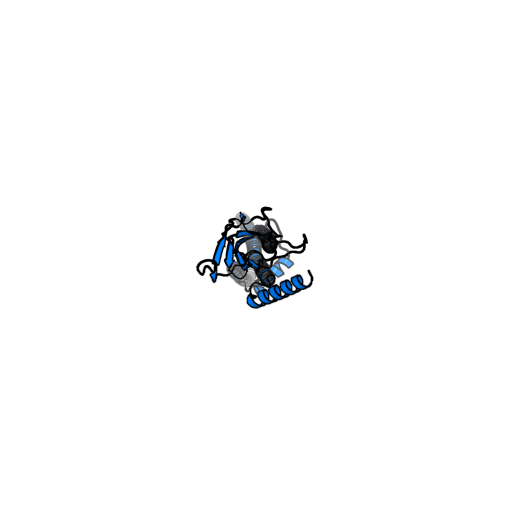O . GLU A 1 286 ? 7.444 -1.483 -42.808 1.00 77.00 286 GLU A O 1
ATOM 2344 N N . ASP A 1 287 ? 8.166 -1.570 -40.683 1.00 72.00 287 ASP A N 1
ATOM 2345 C CA . ASP A 1 287 ? 8.627 -0.178 -40.640 1.00 72.00 287 ASP A CA 1
ATOM 2346 C C . ASP A 1 287 ? 9.788 0.079 -41.619 1.00 72.00 287 ASP A C 1
ATOM 2348 O O . ASP A 1 287 ? 9.849 1.145 -42.227 1.00 72.00 287 ASP A O 1
ATOM 2352 N N . MET A 1 288 ? 10.674 -0.904 -41.845 1.00 62.97 288 MET A N 1
ATOM 2353 C CA . MET A 1 288 ? 11.716 -0.813 -42.882 1.00 62.97 288 MET A CA 1
ATOM 2354 C C . MET A 1 288 ? 11.174 -0.912 -44.315 1.00 62.97 288 MET A C 1
ATOM 2356 O O . MET A 1 288 ? 11.838 -0.461 -45.241 1.00 62.97 288 MET A O 1
ATOM 2360 N N . LEU A 1 289 ? 10.006 -1.524 -44.523 1.00 67.50 289 LEU A N 1
ATOM 2361 C CA . LEU A 1 289 ? 9.378 -1.658 -45.845 1.00 67.50 289 LEU A CA 1
ATOM 2362 C C . LEU A 1 289 ? 8.580 -0.410 -46.249 1.00 67.50 289 LEU A C 1
ATOM 2364 O O . LEU A 1 289 ? 8.380 -0.176 -47.440 1.00 67.50 289 LEU A O 1
ATOM 2368 N N . ASN A 1 290 ? 8.135 0.377 -45.268 1.00 61.03 290 ASN A N 1
ATOM 2369 C CA . ASN A 1 290 ? 7.346 1.597 -45.461 1.00 61.03 290 ASN A CA 1
ATOM 2370 C C . ASN A 1 290 ? 8.170 2.902 -45.390 1.00 61.03 290 ASN A C 1
ATOM 2372 O O . ASN A 1 290 ? 7.585 3.985 -45.464 1.00 61.03 290 ASN A O 1
ATOM 2376 N N . SER A 1 291 ? 9.496 2.805 -45.245 1.00 44.84 291 SER A N 1
ATOM 2377 C CA . SER A 1 291 ? 10.468 3.913 -45.201 1.00 44.84 291 SER A CA 1
ATOM 2378 C C . SER A 1 291 ? 11.292 3.945 -46.484 1.00 44.84 291 SER A C 1
ATOM 2380 O O . SER A 1 291 ? 11.282 4.985 -47.177 1.00 44.84 291 SER A O 1
#

Solvent-accessible surface area (backbone atoms only — not comparable to full-atom values): 17048 Å² total; per-residue (Å²): 85,81,45,84,44,64,59,77,46,75,52,75,40,84,86,57,49,56,64,29,84,84,52,87,62,52,50,66,49,78,42,60,59,91,79,50,93,77,86,94,79,62,66,84,56,46,64,78,80,69,62,69,71,75,40,88,47,58,28,40,36,29,32,86,9,43,34,41,38,60,33,55,29,72,47,43,38,62,69,54,80,67,54,51,52,47,94,70,54,80,84,62,77,71,75,81,97,64,101,78,73,75,33,42,56,56,50,52,51,51,51,51,51,53,52,49,52,51,51,51,52,52,50,52,51,48,51,54,43,51,70,45,42,60,89,83,50,84,83,51,72,67,55,49,46,45,52,72,58,48,48,34,62,76,66,72,50,82,75,64,65,68,60,55,54,49,50,51,49,51,52,50,52,52,51,48,54,52,51,49,50,53,50,51,54,53,48,50,58,57,46,63,76,69,59,78,86,82,78,89,76,75,76,51,72,67,57,53,53,49,49,53,54,49,49,51,52,51,53,50,51,52,51,52,50,51,54,50,50,46,34,51,52,35,49,52,37,30,56,51,48,47,52,54,50,50,54,51,48,50,50,52,51,51,50,49,54,49,54,53,57,67,69,45,80,58,83,80,57,81,76,62,62,70,64,55,52,51,51,53,51,51,51,55,52,51,54,64,73,76,108

Mean predicted aligned error: 16.01 Å

Radius of gyration: 47.55 Å; Cα contacts (8 Å, |Δi|>4): 216; chains: 1; bounding box: 106×30×134 Å

Secondary structure (DSSP, 8-state):
-EEEE---EEEEEEEEE--TTTTTT--EEEE-GGGS-------TTBSSS--S-S--PPEEEETEEEEEE---EEEEB------TTTTS----------TT---HHHHHHHHHHHHHHHHHHHHHHHHHHHH--TTT----HHHHHIIIIIHHHHTTPPPPHHHHHHHHHHHHHHHHHHHHHHHHHHHHHHHHTT--S-------HHHHHHHHHHHHHHHHHHHHHHHHHHHHHHHHHHHHHHHHHHHHHHHHHHHHHHHHHHT-TTTT----HHHHHHHHHHHHHHHHH--

Organism: Caenorhabditis japonica (NCBI:txid281687)

pLDDT: mean 78.78, std 13.87, range [34.84, 96.44]

Sequence (291 aa):
MQTNVWPTMKWNDYQMQWDPTEFDGIRTIRVPPDKVWLPDIVLFNNADGNYLVSFYSNVVVEHTGDMLWVPPAVYKSSCLIDVEFFPFDGNSQILPPTSSTIPLMAKYLLMTFVMNMITIMVSVIIINVYFRGPATHIMPAWVKTIFLKFLPVVFVMRRPESTEKELERMKREKRERRSMRSALKTFFRKNETRVGTSNEEKLSCDAKKAIEAIEYITTHLTHDNVFKRQREEWKFVSVVIDRLLLYLFFGVTTGGTMGILLSAPNVFEHVNQTSVIERLKQQAAEDMLNS

Foldseek 3Di:
DKDKDWDKDKDFDPVQADDCVVVVNDFKDWAFPVVDDDDQDFDPQAPPPDGDAPDFGTWIAGNRRMIIGTGIHIGHGDWDDDQQQPPLDPDDTDDDDDPPGDRLVVVVVVLVVVLVVLVVVLVVVLVVLQPDAPVPDDQDPVLCCCQVPPLCVVVVNDDDVVVVVVVVVVVVVVVVVVVVVVVVVVVVVVVVVVDDDDDDPDPDPVRVVVVVVVVVVVVVVVVVVVRVVRRSSSNSSSVSSVVVSVVVSVCSVVVSVVVSVVVNVCPPPPPPVVVVVVVVVVVVVVVVVVD

InterPro domains:
  IPR002394 Nicotinic acetylcholine receptor [PR00254] (23-37)
  IPR002394 Nicotinic acetylcholine receptor [PR00254] (41-53)
  IPR002394 Nicotinic acetylcholine receptor [PR00254] (59-77)
  IPR006029 Neurotransmitter-gated ion-channel transmembrane domain [PF02932] (92-260)
  IPR006201 Neurotransmitter-gated ion-channel [PR00252] (2-18)
  IPR006201 Neurotransmitter-gated ion-channel [PR00252] (35-46)
  IPR006201 Neurotransmitter-gated ion-channel [PR00252] (79-93)
  IPR006201 Neurotransmitter-gated ion-channel [PTHR18945] (2-90)
  IPR006202 Neurotransmitter-gated ion-channel ligand-binding domain [PF02931] (1-90)
  IPR036719 Neurotransmitter-gated ion-channel transmembrane domain superfamily [SSF90112] (92-269)
  IPR036734 Neurotransmitter-gated ion-channel ligand-binding domain superfamily [G3DSA:2.70.170.10] (1-92)
  IPR036734 Neurotransmitter-gated ion-channel ligand-binding domain superfamily [SSF63712] (1-90)
  IPR038050 Neuronal acetylcholine receptor [G3DSA:1.20.58.390] (93-182)
  IPR038050 Neuronal acetylcholine receptor [G3DSA:1.20.58.390] (193-275)

Nearest PDB structures (foldseek):
  7smt-assembly1_E  TM=6.958E-01  e=2.116E-14  Tetronarce californica
  9awk-assembly1_D  TM=7.281E-01  e=6.678E-14  Bos taurus
  6uwz-assembly1_E  TM=6.910E-01  e=2.537E-14  Tetronarce californica
  8esk-assembly1_E  TM=7.005E-01  e=5.570E-14  Tetronarce californica
  7z14-assembly1_E  TM=9.843E-01  e=3.378E-10  Tetronarce californica